Protein AF-A0A8X7R436-F1 (afdb_monomer)

Secondary structure (DSSP, 8-state):
-----------SHHHHHHHHS--HHHHHHHHHH-------HHHHHHHHTT-EEEEETTTTEEEEEETTEEESSS-----------B-SS-TTS-------SSTTTTGGGEEEEET-EE-TTS-EE---SSTTEEEEEEESSPEE-EEEE--TT--EEEEPBEEEEEEEEEE--SS-S---EEEEEEESSS-----------TT-TT--EEEE-SSSSS-SEEEES-EE-TTS-EE---TTTSPEEEEEEEETTTTEEEEEEEETTSSS--SS-SEEEE-TTHHHH--SEEEEEEEEEESSPEEE-

pLDDT: mean 70.63, std 16.21, range [29.12, 94.38]

Nearest PDB structures (foldseek):
  2sba-assembly1_A  TM=7.664E-01  e=3.584E-09  Glycine max
  1g9f-assembly1_A  TM=7.316E-01  e=2.458E-09  Glycine max
  3uk9-assembly1_C  TM=7.172E-01  e=4.445E-09  Lablab purpureus
  1sbd-assembly1_A  TM=7.292E-01  e=2.362E-08  Glycine max
  1fay-assembly1_A  TM=7.324E-01  e=2.362E-08  Psophocarpus tetragonolobus

Organism: Brassica carinata (NCBI:txid52824)

Mean predicted aligned error: 16.61 Å

Radius of gyration: 25.22 Å; Cα contacts (8 Å, |Δi|>4): 631; chains: 1; bounding box: 59×50×81 Å

Sequence (305 aa):
MCKRNVSIPASGSALESLQRSPSQDNLKKAIEQGFDLYVNLDCRRCTYSGGACGYNQTSSLFVCYCKDGPHTSTCQRHHVFELLCSSSEYEGTTNNRFHSRRFSENKSEIQTEGAAIITPDGLLRLTDRNLNVTGTAFYRKPVRLLNHSNLNLSTKAEVCSFSTSLLFILVPSKSRNGGFGFTFTLSPTPVEFDTVQGFRDGADARGNHIGLNFNSVTSDVQEPVVYTSDEGRKEDFQYETESIRVRLDYNGSTQMLNLIVSPAKFPIAPSIPLISQRVPKLLDIVQEEMYVGFTAGDMSRVLTI

InterPro domains:
  IPR001220 Legume lectin domain [PF00139] (97-190)
  IPR001220 Legume lectin domain [PF00139] (191-297)
  IPR001220 Legume lectin domain [cd06899] (103-296)
  IPR013320 Concanavalin A-like lectin/glucanase domain superfamily [SSF49899] (97-297)
  IPR032872 Wall-associated receptor kinase, C-terminal [PF14380] (2-69)
  IPR050258 Leguminous Lectin [PTHR32401] (191-297)

Solvent-accessible surface area (backbone atoms only — not comparable to full-atom values): 17501 Å² total; per-residue (Å²): 131,87,93,73,88,82,90,74,93,71,56,55,73,42,50,58,46,24,72,77,48,80,43,75,67,34,49,50,47,27,60,74,71,46,54,83,81,74,83,49,68,52,41,55,44,2,44,71,43,72,17,44,64,46,70,39,82,89,77,74,39,65,29,8,42,30,96,92,44,80,28,74,37,39,29,90,68,76,82,58,40,42,44,46,48,59,76,96,71,75,97,82,70,84,64,63,73,56,78,58,94,34,45,56,83,46,51,88,49,44,47,62,41,77,52,21,44,68,42,97,91,12,37,40,29,28,35,48,70,48,69,78,37,42,9,28,41,14,40,69,67,63,43,65,39,53,41,76,47,88,52,91,93,53,84,53,71,39,42,42,22,34,36,38,33,51,56,34,37,47,41,77,43,95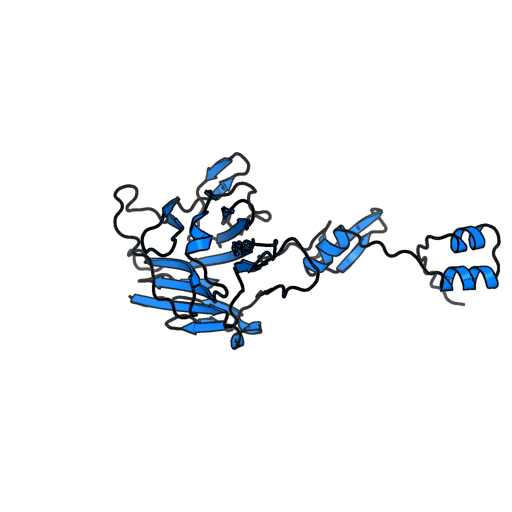,59,91,62,76,53,37,50,70,44,82,45,78,32,85,48,77,73,72,92,77,61,40,74,84,72,88,62,100,83,56,94,84,64,68,68,48,69,47,59,76,98,48,81,63,54,81,44,75,45,68,71,41,24,26,42,81,87,71,45,81,41,82,68,66,58,67,84,36,46,37,32,39,36,42,37,36,38,36,91,78,26,36,38,35,34,31,41,36,63,52,86,44,94,65,74,57,86,41,51,62,43,77,46,76,49,72,66,51,60,82,69,59,52,58,49,26,17,45,33,39,32,29,26,25,48,24,36,34,40,40,67

Foldseek 3Di:
DDPDDDDDDADDDLVVVCVVPPDPVSVVVRVVVGHDDDDDPLQVQLVVLVFHWDADPVVRAIWTQDPVGIDRRYDLRDFWFFWFQDDPDDDDDDGPGDTAPFCVVVVVQKDKDWQWDRDPRRWIKQDDQAAWTKMKIWGNFWDFQWDFDPDPPDGDIWGGKTKGKDKKAKAFFPDPDWWLFKDWDWAQDSDDDDRARPDDDPPCPPFDKDFPDFPDSDGPDIDTQFFQALVRDTHDDDRNPFIKMWMWTAHGVQQKIFIGIDGPVPSDGHPHGPDIDRDPCNRVRDDRTIMTMMMTTTRGIIMID

Structure (mmCIF, N/CA/C/O backbone):
data_AF-A0A8X7R436-F1
#
_entry.id   AF-A0A8X7R436-F1
#
loop_
_atom_site.group_PDB
_atom_site.id
_atom_site.type_symbol
_atom_site.label_atom_id
_atom_site.label_alt_id
_atom_site.label_comp_id
_atom_site.label_asym_id
_atom_site.label_entity_id
_atom_site.label_seq_id
_atom_site.pdbx_PDB_ins_code
_atom_site.Cartn_x
_atom_site.Cartn_y
_atom_site.Cartn_z
_atom_site.occupancy
_atom_site.B_iso_or_equiv
_atom_site.auth_seq_id
_atom_site.auth_comp_id
_atom_site.auth_asym_id
_atom_site.auth_atom_id
_atom_site.pdbx_PDB_model_num
ATOM 1 N N . MET A 1 1 ? 32.946 -32.180 39.691 1.00 41.12 1 MET A N 1
ATOM 2 C CA . MET A 1 1 ? 33.046 -30.705 39.779 1.00 41.12 1 MET A CA 1
ATOM 3 C C . MET A 1 1 ? 32.592 -30.103 38.457 1.00 41.12 1 MET A C 1
ATOM 5 O O . MET A 1 1 ? 33.182 -30.426 37.431 1.00 41.12 1 MET A O 1
ATOM 9 N N . CYS A 1 2 ? 31.526 -29.298 38.457 1.00 39.72 2 CYS A N 1
ATOM 10 C CA . CYS A 1 2 ? 31.063 -28.596 37.257 1.00 39.72 2 CYS A CA 1
ATOM 11 C C . CYS A 1 2 ? 32.084 -27.522 36.855 1.00 39.72 2 CYS A C 1
ATOM 13 O O . CYS A 1 2 ? 32.405 -26.652 37.653 1.00 39.72 2 CYS A O 1
ATOM 15 N N . LYS A 1 3 ? 32.599 -27.594 35.620 1.00 53.75 3 LYS A N 1
ATOM 16 C CA . LYS A 1 3 ? 33.588 -26.657 35.044 1.00 53.75 3 LYS A CA 1
ATOM 17 C C . LYS A 1 3 ? 32.947 -25.448 34.339 1.00 53.75 3 LYS A C 1
ATOM 19 O O . LYS A 1 3 ? 33.597 -24.790 33.533 1.00 53.75 3 LYS A O 1
ATOM 24 N N . ARG A 1 4 ? 31.656 -25.199 34.563 1.00 38.09 4 ARG A N 1
ATOM 25 C CA . ARG A 1 4 ? 30.897 -24.125 33.912 1.00 38.09 4 ARG A CA 1
ATOM 26 C C . ARG A 1 4 ? 30.288 -23.237 34.985 1.00 38.09 4 ARG A C 1
ATOM 28 O O . ARG A 1 4 ? 29.419 -23.691 35.722 1.00 38.09 4 ARG A O 1
ATOM 35 N N . ASN A 1 5 ? 30.757 -21.997 35.045 1.00 47.94 5 ASN A N 1
ATOM 36 C CA . ASN A 1 5 ? 30.175 -20.956 35.880 1.00 47.94 5 ASN A CA 1
ATOM 37 C C . ASN A 1 5 ? 29.148 -20.198 35.036 1.00 47.94 5 ASN A C 1
ATOM 39 O O . ASN A 1 5 ? 29.456 -19.789 33.917 1.00 47.94 5 ASN A O 1
ATOM 43 N N . VAL A 1 6 ? 27.935 -20.037 35.558 1.00 43.19 6 VAL A N 1
ATOM 44 C CA . VAL A 1 6 ? 26.884 -19.225 34.939 1.00 43.19 6 VAL A CA 1
ATOM 45 C C . VAL A 1 6 ? 26.661 -18.026 35.848 1.00 43.19 6 VAL A C 1
ATOM 47 O O . VAL A 1 6 ? 26.271 -18.195 37.001 1.00 43.19 6 VAL A O 1
ATOM 50 N N . SER A 1 7 ? 26.937 -16.827 35.341 1.00 49.47 7 SER A N 1
ATOM 51 C CA . SER A 1 7 ? 26.629 -15.576 36.035 1.00 49.47 7 SER A CA 1
ATOM 52 C C . SER A 1 7 ? 25.252 -15.105 35.594 1.00 49.47 7 SER A C 1
ATOM 54 O O . SER A 1 7 ? 25.059 -14.773 34.426 1.00 49.47 7 SER A O 1
ATOM 56 N N . ILE A 1 8 ? 24.299 -15.099 36.523 1.00 51.06 8 ILE A N 1
ATOM 57 C CA . ILE A 1 8 ? 22.935 -14.623 36.288 1.00 51.06 8 ILE A CA 1
ATOM 58 C C . ILE A 1 8 ? 22.789 -13.290 37.030 1.00 51.06 8 ILE A C 1
ATOM 60 O O . ILE A 1 8 ? 22.972 -13.273 38.250 1.00 51.06 8 ILE A O 1
ATOM 64 N N . PRO A 1 9 ? 22.515 -12.172 36.335 1.00 49.97 9 PRO A N 1
ATOM 65 C CA . PRO A 1 9 ? 22.234 -10.910 37.000 1.00 49.97 9 PRO A CA 1
ATOM 66 C C . PRO A 1 9 ? 20.915 -11.032 37.768 1.00 49.97 9 PRO A C 1
ATOM 68 O O . PRO A 1 9 ? 19.913 -11.490 37.225 1.00 49.97 9 PRO A O 1
ATOM 71 N N . ALA A 1 10 ? 20.929 -10.625 39.032 1.00 56.34 10 ALA A N 1
ATOM 72 C CA . ALA A 1 10 ? 19.751 -10.566 39.882 1.00 56.34 10 ALA A CA 1
ATOM 73 C C . ALA A 1 10 ? 19.625 -9.149 40.461 1.00 56.34 10 ALA A C 1
ATOM 75 O O . ALA A 1 10 ? 20.630 -8.463 40.654 1.00 56.34 10 ALA A O 1
ATOM 76 N N . SER A 1 11 ? 18.400 -8.705 40.734 1.00 57.59 11 SER A N 1
ATOM 77 C CA . SER A 1 11 ? 18.125 -7.466 41.465 1.00 57.59 11 SER A CA 1
ATOM 78 C C . SER A 1 11 ? 17.005 -7.718 42.462 1.00 57.59 11 SER A C 1
ATOM 80 O O . SER A 1 11 ? 16.058 -8.434 42.152 1.00 57.59 11 SER A O 1
ATOM 82 N N . GLY A 1 12 ? 17.117 -7.145 43.658 1.00 66.06 12 GLY A N 1
ATOM 83 C CA . GLY A 1 12 ? 16.107 -7.280 44.705 1.00 66.06 12 GLY A CA 1
ATOM 84 C C . GLY A 1 12 ? 16.706 -7.360 46.107 1.00 66.06 12 GLY A C 1
ATOM 85 O O . GLY A 1 12 ? 17.902 -7.595 46.293 1.00 66.06 12 GLY A O 1
ATOM 86 N N . SER A 1 13 ? 15.849 -7.198 47.114 1.00 70.94 13 SER A N 1
ATOM 87 C CA . SER A 1 13 ? 16.233 -7.164 48.531 1.00 70.94 13 SER A CA 1
ATOM 88 C C . SER A 1 13 ? 16.830 -8.482 49.051 1.00 70.94 13 SER A C 1
ATOM 90 O O . SER A 1 13 ? 17.706 -8.449 49.923 1.00 70.94 13 SER A O 1
ATOM 92 N N . ALA A 1 14 ? 16.441 -9.648 48.513 1.00 68.12 14 ALA A N 1
ATOM 93 C CA . ALA A 1 14 ? 17.090 -10.914 48.876 1.00 68.12 14 ALA A CA 1
ATOM 94 C C . ALA A 1 14 ? 18.514 -11.047 48.330 1.00 68.12 14 ALA A C 1
ATOM 96 O O . ALA A 1 14 ? 19.331 -11.695 48.983 1.00 68.12 14 ALA A O 1
ATOM 97 N N . LEU A 1 15 ? 18.855 -10.421 47.196 1.00 71.19 15 LEU A N 1
ATOM 98 C CA . LEU A 1 15 ? 20.231 -10.450 46.695 1.00 71.19 15 LEU A CA 1
ATOM 99 C C . LEU A 1 15 ? 21.154 -9.602 47.575 1.00 71.19 15 LEU A C 1
ATOM 101 O O . LEU A 1 15 ? 22.241 -10.052 47.929 1.00 71.19 15 LEU A O 1
ATOM 105 N N . GLU A 1 16 ? 20.699 -8.420 47.997 1.00 74.12 16 GLU A N 1
ATOM 106 C CA . GLU A 1 16 ? 21.425 -7.602 48.978 1.00 74.12 16 GLU A CA 1
ATOM 107 C C . GLU A 1 16 ? 21.613 -8.352 50.306 1.00 74.12 16 GLU A C 1
ATOM 109 O O . GLU A 1 16 ? 22.680 -8.298 50.920 1.00 74.12 16 GLU A O 1
ATOM 114 N N . SER A 1 17 ? 20.592 -9.099 50.733 1.00 78.62 17 SER A N 1
ATOM 115 C CA . SER A 1 17 ? 20.639 -9.917 51.950 1.00 78.62 17 SER A CA 1
ATOM 116 C C . SER A 1 17 ? 21.606 -11.100 51.819 1.00 78.62 17 SER A C 1
ATOM 118 O O . SER A 1 17 ? 22.342 -11.392 52.761 1.00 78.62 17 SER A O 1
ATOM 120 N N . LEU A 1 18 ? 21.665 -11.744 50.648 1.00 81.44 18 LEU A N 1
ATOM 121 C CA . LEU A 1 18 ? 22.623 -12.809 50.342 1.00 81.44 18 LEU A CA 1
ATOM 122 C C . LEU A 1 18 ? 24.065 -12.286 50.284 1.00 81.44 18 LEU A C 1
ATOM 124 O O . LEU A 1 18 ? 24.975 -12.952 50.772 1.00 81.44 18 LEU A O 1
ATOM 128 N N . GLN A 1 19 ? 24.276 -11.093 49.725 1.00 80.31 19 GLN A N 1
ATOM 129 C CA . GLN A 1 19 ? 25.591 -10.449 49.686 1.00 80.31 19 GLN A CA 1
ATOM 130 C C . GLN A 1 19 ? 26.083 -10.064 51.087 1.00 80.31 19 GLN A C 1
ATOM 132 O O . GLN A 1 19 ? 27.260 -10.244 51.390 1.00 80.31 19 GLN A O 1
ATOM 137 N N . ARG A 1 20 ? 25.192 -9.562 51.954 1.00 84.69 20 ARG A N 1
ATOM 138 C CA . ARG A 1 20 ? 25.534 -9.205 53.344 1.00 84.69 20 ARG A CA 1
ATOM 139 C C . ARG A 1 20 ? 25.707 -10.424 54.250 1.00 84.69 20 ARG A C 1
ATOM 141 O O . ARG A 1 20 ? 26.520 -10.380 55.167 1.00 84.69 20 ARG A O 1
ATOM 148 N N . SER A 1 21 ? 24.945 -11.494 54.024 1.00 86.38 21 SER A N 1
ATOM 149 C CA . SER A 1 21 ? 24.991 -12.722 54.823 1.00 86.38 21 SER A CA 1
ATOM 150 C C . SER A 1 21 ? 24.860 -13.960 53.924 1.00 86.38 21 SER A C 1
ATOM 152 O O . SER A 1 21 ? 23.747 -14.431 53.662 1.00 86.38 21 SER A O 1
ATOM 154 N N . PRO A 1 22 ? 25.985 -14.513 53.440 1.00 85.56 22 PRO A N 1
ATOM 155 C CA . PRO A 1 22 ? 25.967 -15.699 52.596 1.00 85.56 22 PRO A CA 1
ATOM 156 C C . PRO A 1 22 ? 25.533 -16.936 53.392 1.00 85.56 22 PRO A C 1
ATOM 158 O O . PRO A 1 22 ? 26.250 -17.408 54.272 1.00 85.56 22 PRO A O 1
ATOM 161 N N . SER A 1 23 ? 24.357 -17.481 53.086 1.00 89.31 23 SER A N 1
ATOM 162 C CA . SER A 1 23 ? 23.862 -18.730 53.673 1.00 89.31 23 SER A CA 1
ATOM 163 C C . SER A 1 23 ? 23.025 -19.503 52.659 1.00 89.31 23 SER A C 1
ATOM 165 O O . SER A 1 23 ? 22.500 -18.926 51.706 1.00 89.31 23 SER A O 1
ATOM 167 N N . GLN A 1 24 ? 22.885 -20.815 52.859 1.00 82.69 24 GLN A N 1
ATOM 168 C CA . GLN A 1 24 ? 22.056 -21.656 51.988 1.00 82.69 24 GLN A CA 1
ATOM 169 C C . GLN A 1 24 ? 20.588 -21.196 51.985 1.00 82.69 24 GLN A C 1
ATOM 171 O O . GLN A 1 24 ? 19.925 -21.242 50.951 1.00 82.69 24 GLN A O 1
ATOM 176 N N . ASP A 1 25 ? 20.117 -20.686 53.121 1.00 84.19 25 ASP A N 1
ATOM 177 C CA . ASP A 1 25 ? 18.757 -20.184 53.305 1.00 84.19 25 ASP A CA 1
ATOM 178 C C . ASP A 1 25 ? 18.537 -18.852 52.573 1.00 84.19 25 ASP A C 1
ATOM 180 O O . ASP A 1 25 ? 17.535 -18.668 51.883 1.00 84.19 25 ASP A O 1
ATOM 184 N N . ASN A 1 26 ? 19.517 -17.945 52.634 1.00 79.44 26 ASN A N 1
ATOM 185 C CA . ASN A 1 26 ? 19.474 -16.689 51.886 1.00 79.44 26 ASN A CA 1
ATOM 186 C C . ASN A 1 26 ? 19.642 -16.919 50.381 1.00 79.44 26 ASN A C 1
ATOM 188 O O . ASN A 1 26 ? 19.035 -16.206 49.587 1.00 79.44 26 ASN A O 1
ATOM 192 N N . LEU A 1 27 ? 20.414 -17.936 49.979 1.00 78.00 27 LEU A N 1
ATOM 193 C CA . LEU A 1 27 ? 20.557 -18.321 48.575 1.00 78.00 27 LEU A CA 1
ATOM 194 C C . LEU A 1 27 ? 19.230 -18.854 48.037 1.00 78.00 27 LEU A C 1
ATOM 196 O O . LEU A 1 27 ? 18.798 -18.450 46.962 1.00 78.00 27 LEU A O 1
ATOM 200 N N . LYS A 1 28 ? 18.558 -19.713 48.811 1.00 79.31 28 LYS A N 1
ATOM 201 C CA . LYS A 1 28 ? 17.229 -20.221 48.474 1.00 79.31 28 LYS A CA 1
ATOM 202 C C . LYS A 1 28 ? 16.222 -19.077 48.333 1.00 79.31 28 LYS A C 1
ATOM 204 O O . LYS A 1 28 ? 15.560 -18.999 47.306 1.00 79.31 28 LYS A O 1
ATOM 209 N N . LYS A 1 29 ? 16.190 -18.139 49.288 1.00 77.19 29 LYS A N 1
ATOM 210 C CA . LYS A 1 29 ? 15.324 -16.947 49.229 1.00 77.19 29 LYS A CA 1
ATOM 211 C C . LYS A 1 29 ? 15.615 -16.056 48.020 1.00 77.19 29 LYS A C 1
ATOM 213 O O . LYS A 1 29 ? 14.680 -15.587 47.385 1.00 77.19 29 LYS A O 1
ATOM 218 N N . ALA A 1 30 ? 16.886 -15.838 47.680 1.00 74.19 30 ALA A N 1
ATOM 219 C CA . ALA A 1 30 ? 17.265 -15.039 46.514 1.00 74.19 30 ALA A CA 1
ATOM 220 C C . ALA A 1 30 ? 16.849 -15.701 45.191 1.00 74.19 30 ALA A C 1
ATOM 222 O O . ALA A 1 30 ? 16.430 -15.011 44.268 1.00 74.19 30 ALA A O 1
ATOM 223 N N . ILE A 1 31 ? 16.920 -17.033 45.110 1.00 72.31 31 ILE A N 1
ATOM 224 C CA . ILE A 1 31 ? 16.450 -17.794 43.946 1.00 72.31 31 ILE A CA 1
ATOM 225 C C . ILE A 1 31 ? 14.915 -17.785 43.867 1.00 72.31 31 ILE A C 1
ATOM 227 O O . ILE A 1 31 ? 14.371 -17.591 42.784 1.00 72.31 31 ILE A O 1
ATOM 231 N N . GLU A 1 32 ? 14.219 -17.970 44.993 1.00 73.31 32 GLU A N 1
ATOM 232 C CA . GLU A 1 32 ? 12.749 -17.970 45.065 1.00 73.31 32 GLU A CA 1
ATOM 233 C C . GLU A 1 32 ? 12.141 -16.596 44.759 1.00 73.31 32 GLU A C 1
ATOM 235 O O . GLU A 1 32 ? 11.091 -16.525 44.126 1.00 73.31 32 GLU A O 1
ATOM 240 N N . GLN A 1 33 ? 12.796 -15.506 45.174 1.00 67.62 33 GLN A N 1
ATOM 241 C CA . GLN A 1 33 ? 12.335 -14.145 44.887 1.00 67.62 33 GLN A CA 1
ATOM 242 C C . GLN A 1 33 ? 12.512 -13.765 43.406 1.00 67.62 33 GLN A C 1
ATOM 244 O O . GLN A 1 33 ? 11.791 -12.905 42.906 1.00 67.62 33 GLN A O 1
ATOM 249 N N . GLY A 1 34 ? 13.429 -14.426 42.693 1.00 58.34 34 GLY A N 1
ATOM 250 C CA . GLY A 1 34 ? 13.677 -14.185 41.275 1.00 58.34 34 GLY A CA 1
ATOM 251 C C . GLY A 1 34 ? 14.387 -12.855 41.002 1.00 58.34 34 GLY A C 1
ATOM 252 O O . GLY A 1 34 ? 15.094 -12.312 41.849 1.00 58.34 34 GLY A O 1
ATOM 253 N N . PHE A 1 35 ? 14.240 -12.353 39.779 1.00 59.19 35 PHE A N 1
ATOM 254 C CA . PHE A 1 35 ? 14.795 -11.075 39.339 1.00 59.19 35 PHE A CA 1
ATOM 255 C C . PHE A 1 35 ? 13.790 -10.360 38.441 1.00 59.19 35 PHE A C 1
ATOM 257 O O . PHE A 1 35 ? 13.051 -11.003 37.689 1.00 59.19 35 PHE A O 1
ATOM 264 N N . ASP A 1 36 ? 13.782 -9.031 38.499 1.00 43.31 36 ASP A N 1
ATOM 265 C CA . ASP A 1 36 ? 12.893 -8.229 37.668 1.00 43.31 36 ASP A CA 1
ATOM 266 C C . ASP A 1 36 ? 13.357 -8.268 36.205 1.00 43.31 36 ASP A C 1
ATOM 268 O O . ASP A 1 36 ? 14.425 -7.768 35.839 1.00 43.31 36 ASP A O 1
ATOM 272 N N . LEU A 1 37 ? 12.533 -8.864 35.344 1.00 48.28 37 LEU A N 1
ATOM 273 C CA . LEU A 1 37 ? 12.689 -8.794 33.895 1.00 48.28 37 LEU A CA 1
ATOM 274 C C . LEU A 1 37 ? 11.996 -7.532 33.383 1.00 48.28 37 LEU A C 1
ATOM 276 O O . LEU A 1 37 ? 10.803 -7.531 33.087 1.00 48.28 37 LEU A O 1
ATOM 280 N N . TYR A 1 38 ? 12.751 -6.447 33.241 1.00 47.19 38 TYR A N 1
ATOM 281 C CA . TYR A 1 38 ? 12.257 -5.274 32.530 1.00 47.19 38 TYR A CA 1
ATOM 282 C C . TYR A 1 38 ? 12.225 -5.553 31.025 1.00 47.19 38 TYR A C 1
ATOM 284 O O . TYR A 1 38 ? 13.189 -6.060 30.443 1.00 47.19 38 TYR A O 1
ATOM 292 N N . VAL A 1 39 ? 11.119 -5.195 30.372 1.00 46.34 39 VAL A N 1
ATOM 293 C CA . VAL A 1 39 ? 10.999 -5.270 28.913 1.00 46.34 39 VAL A CA 1
ATOM 294 C C . VAL A 1 39 ? 11.926 -4.222 28.306 1.00 46.34 39 VAL A C 1
ATOM 296 O O . VAL A 1 39 ? 11.577 -3.048 28.197 1.00 46.34 39 VAL A O 1
ATOM 299 N N . ASN A 1 40 ? 13.127 -4.639 27.911 1.00 60.28 40 ASN A N 1
ATOM 300 C CA . ASN A 1 40 ? 14.033 -3.771 27.178 1.00 60.28 40 ASN A CA 1
ATOM 301 C C . ASN A 1 40 ? 13.371 -3.394 25.834 1.00 60.28 40 ASN A C 1
ATOM 303 O O . ASN A 1 40 ? 13.061 -4.269 25.017 1.00 60.28 40 ASN A O 1
ATOM 307 N N . LEU A 1 41 ? 13.140 -2.095 25.610 1.00 65.62 41 LEU A N 1
ATOM 308 C CA . LEU A 1 41 ? 12.530 -1.560 24.385 1.00 65.62 41 LEU A CA 1
ATOM 309 C C . LEU A 1 41 ? 13.301 -1.985 23.126 1.00 65.62 41 LEU A C 1
ATOM 311 O O . LEU A 1 41 ? 12.682 -2.253 22.094 1.00 65.62 41 LEU A O 1
ATOM 315 N N . ASP A 1 42 ? 14.622 -2.129 23.218 1.00 72.44 42 ASP A N 1
ATOM 316 C CA . ASP A 1 42 ? 15.472 -2.595 22.122 1.00 72.44 42 ASP A CA 1
ATOM 317 C C . ASP A 1 42 ? 15.284 -4.090 21.864 1.00 72.44 42 ASP A C 1
ATOM 319 O O . ASP A 1 42 ? 15.246 -4.528 20.715 1.00 72.44 42 ASP A O 1
ATOM 323 N N . CYS A 1 43 ? 15.025 -4.878 22.911 1.00 72.56 43 CYS A N 1
ATOM 324 C CA . CYS A 1 43 ? 14.670 -6.283 22.746 1.00 72.56 43 CYS A CA 1
ATOM 325 C C . CYS A 1 43 ? 13.296 -6.453 22.087 1.00 72.56 43 CYS A C 1
ATOM 327 O O . CYS A 1 43 ? 13.112 -7.289 21.198 1.00 72.56 43 CYS A O 1
ATOM 329 N N . ARG A 1 44 ? 12.333 -5.606 22.453 1.00 71.94 44 ARG A N 1
ATOM 330 C CA . ARG A 1 44 ? 11.020 -5.585 21.807 1.00 71.94 44 ARG A CA 1
ATOM 331 C C . ARG A 1 44 ? 11.139 -5.224 20.320 1.00 71.94 44 ARG A C 1
ATOM 333 O O . ARG A 1 44 ? 10.549 -5.890 19.475 1.00 71.94 44 ARG A O 1
ATOM 340 N N . ARG A 1 45 ? 11.954 -4.223 19.972 1.00 73.81 45 ARG A N 1
ATOM 341 C CA . ARG A 1 45 ? 12.249 -3.859 18.573 1.00 73.81 45 ARG A CA 1
ATOM 342 C C . ARG A 1 45 ? 12.939 -4.998 17.812 1.00 73.81 45 ARG A C 1
ATOM 344 O O . ARG A 1 45 ? 12.513 -5.331 16.706 1.00 73.81 45 ARG A O 1
ATOM 351 N N . CYS A 1 46 ? 13.929 -5.644 18.422 1.00 76.38 46 CYS A N 1
ATOM 352 C CA . CYS A 1 46 ? 14.657 -6.767 17.838 1.00 76.38 46 CYS A CA 1
ATOM 353 C C . CYS A 1 46 ? 13.760 -7.985 17.564 1.00 76.38 46 CYS A C 1
ATOM 355 O O . CYS A 1 46 ? 13.722 -8.497 16.442 1.00 76.38 46 CYS A O 1
ATOM 357 N N . THR A 1 47 ? 12.969 -8.402 18.552 1.00 72.50 47 THR A N 1
ATOM 358 C CA . THR A 1 47 ? 12.016 -9.515 18.407 1.00 72.50 47 THR A CA 1
ATOM 359 C C . THR A 1 47 ? 10.945 -9.209 17.372 1.00 72.50 47 THR A C 1
ATOM 361 O O . THR A 1 47 ? 10.669 -10.056 16.522 1.00 72.50 47 THR A O 1
ATOM 364 N N . TYR A 1 48 ? 10.415 -7.979 17.336 1.00 71.62 48 TYR A N 1
ATOM 365 C CA . TYR A 1 48 ? 9.528 -7.568 16.247 1.00 71.62 48 TYR A CA 1
ATOM 366 C C . TYR A 1 48 ? 10.225 -7.667 14.888 1.00 71.62 48 TYR A C 1
ATOM 368 O O . TYR A 1 48 ? 9.632 -8.176 13.936 1.00 71.62 48 TYR A O 1
ATOM 376 N N . SER A 1 49 ? 11.486 -7.246 14.773 1.00 72.50 49 SER A N 1
ATOM 377 C CA . SER A 1 49 ? 12.247 -7.353 13.522 1.00 72.50 49 SER A CA 1
ATOM 378 C C . SER A 1 49 ? 12.545 -8.787 13.058 1.00 72.50 49 SER A C 1
ATOM 380 O O . SER A 1 49 ? 12.985 -8.974 11.927 1.00 72.50 49 SER A O 1
ATOM 382 N N . GLY A 1 50 ? 12.208 -9.805 13.860 1.00 72.88 50 GLY A N 1
ATOM 383 C CA . GLY A 1 50 ? 12.460 -11.216 13.563 1.00 72.88 50 GLY A CA 1
ATOM 384 C C . GLY A 1 50 ? 13.843 -11.696 14.008 1.00 72.88 50 GLY A C 1
ATOM 385 O O . GLY A 1 50 ? 14.302 -12.729 13.524 1.00 72.88 50 GLY A O 1
ATOM 386 N N . GLY A 1 51 ? 14.499 -10.939 14.891 1.00 82.06 51 GLY A N 1
ATOM 387 C CA . GLY A 1 51 ? 15.780 -11.280 15.502 1.00 82.06 51 GLY A CA 1
ATOM 388 C C . GLY A 1 51 ? 15.640 -11.808 16.923 1.00 82.06 51 GLY A C 1
ATOM 389 O O . GLY A 1 51 ? 14.569 -11.757 17.531 1.00 82.06 51 GLY A O 1
ATOM 390 N N . ALA A 1 52 ? 16.752 -12.295 17.464 1.00 79.69 52 ALA A N 1
ATOM 391 C CA . ALA A 1 52 ? 16.871 -12.702 18.856 1.00 79.69 52 ALA A CA 1
ATOM 392 C C . ALA A 1 52 ? 17.655 -11.651 19.648 1.00 79.69 52 ALA A C 1
ATOM 394 O O . ALA A 1 52 ? 18.738 -11.225 19.245 1.00 79.69 52 ALA A O 1
ATOM 395 N N . CYS A 1 53 ? 17.108 -11.238 20.787 1.00 80.25 53 CYS A N 1
ATOM 396 C CA . CYS A 1 53 ? 17.781 -10.302 21.675 1.00 80.25 53 CYS A CA 1
ATOM 397 C C . CYS A 1 53 ? 19.043 -10.920 22.254 1.00 80.25 53 CYS A C 1
ATOM 399 O O . CYS A 1 53 ? 19.056 -12.086 22.652 1.00 80.25 53 CYS A O 1
ATOM 401 N N . GLY A 1 54 ? 20.076 -10.109 22.381 1.00 77.06 54 GLY A N 1
ATOM 402 C CA . GLY A 1 54 ? 21.311 -10.533 22.986 1.00 77.06 54 GLY A CA 1
ATOM 403 C C . GLY A 1 54 ? 22.135 -9.376 23.505 1.00 77.06 54 GLY A C 1
ATOM 404 O O . GLY A 1 54 ? 21.776 -8.204 23.407 1.00 77.06 54 GLY A O 1
ATOM 405 N N . TYR A 1 55 ? 23.256 -9.743 24.102 1.00 74.75 55 TYR A N 1
ATOM 406 C CA . TYR A 1 55 ? 24.177 -8.817 24.727 1.00 74.75 55 TYR A CA 1
ATOM 407 C C . TYR A 1 55 ? 25.590 -9.201 24.320 1.00 74.75 55 TYR A C 1
ATOM 409 O O . TYR A 1 55 ? 25.976 -10.370 24.426 1.00 74.75 55 TYR A O 1
ATOM 417 N N . ASN A 1 56 ? 26.352 -8.233 23.825 1.00 73.69 56 ASN A N 1
ATOM 418 C CA . ASN A 1 56 ? 27.741 -8.448 23.465 1.00 73.69 56 ASN A CA 1
ATOM 419 C C . ASN A 1 56 ? 28.626 -8.141 24.673 1.00 73.69 56 ASN A C 1
ATOM 421 O O . ASN A 1 56 ? 28.706 -7.003 25.128 1.00 73.69 56 ASN A O 1
ATOM 425 N N . GLN A 1 57 ? 29.308 -9.167 25.180 1.00 64.94 57 GLN A N 1
ATOM 426 C CA . GLN A 1 57 ? 30.162 -9.062 26.364 1.00 64.94 57 GLN A CA 1
ATOM 427 C C . GLN A 1 57 ? 31.415 -8.206 26.130 1.00 64.94 57 GLN A C 1
ATOM 429 O O . GLN A 1 57 ? 31.926 -7.618 27.076 1.00 64.94 57 GLN A O 1
ATOM 434 N N . THR A 1 58 ? 31.902 -8.108 24.890 1.00 75.19 58 THR A N 1
ATOM 435 C CA . THR A 1 58 ? 33.100 -7.327 24.550 1.00 75.19 58 THR A CA 1
ATOM 436 C C . THR A 1 58 ? 32.800 -5.834 24.488 1.00 75.19 58 THR A C 1
ATOM 438 O O . THR A 1 58 ? 33.590 -5.032 24.976 1.00 75.19 58 THR A O 1
ATOM 441 N N . SER A 1 59 ? 31.658 -5.450 23.912 1.00 72.25 59 SER A N 1
ATOM 442 C CA . SER A 1 59 ? 31.247 -4.044 23.816 1.00 72.25 59 SER A CA 1
ATOM 443 C C . SER A 1 59 ? 30.340 -3.589 24.959 1.00 72.25 59 SER A C 1
ATOM 445 O O . SER A 1 59 ? 30.098 -2.397 25.089 1.00 72.25 59 SER A O 1
ATOM 447 N N . SER A 1 60 ? 29.848 -4.513 25.791 1.00 72.12 60 SER A N 1
ATOM 448 C CA . SER A 1 60 ? 28.866 -4.251 26.852 1.00 72.12 60 SER A CA 1
ATOM 449 C C . SER A 1 60 ? 27.584 -3.561 26.359 1.00 72.12 60 SER A C 1
ATOM 451 O O . SER A 1 60 ? 26.970 -2.769 27.069 1.00 72.12 60 SER A O 1
ATOM 453 N N . LEU A 1 61 ? 27.180 -3.854 25.120 1.00 75.25 61 LEU A N 1
ATOM 454 C CA . LEU A 1 61 ? 26.020 -3.249 24.467 1.00 75.25 61 LEU A CA 1
ATOM 455 C C . LEU A 1 61 ? 25.002 -4.310 24.042 1.00 75.25 61 LEU A C 1
ATOM 457 O O . LEU A 1 61 ? 25.339 -5.474 23.794 1.00 75.25 61 LEU A O 1
ATOM 461 N N . PHE A 1 62 ? 23.746 -3.878 23.933 1.00 82.38 62 PHE A N 1
ATOM 462 C CA . PHE A 1 62 ? 22.676 -4.666 23.332 1.00 82.38 62 PHE A CA 1
ATOM 463 C C . PHE A 1 62 ? 23.013 -5.010 21.874 1.00 82.38 62 PHE A C 1
ATOM 465 O O . PHE A 1 62 ? 23.537 -4.178 21.133 1.00 82.38 62 PHE A O 1
ATOM 472 N N . VAL A 1 63 ? 22.700 -6.240 21.469 1.00 83.31 63 VAL A N 1
ATOM 473 C CA . VAL A 1 63 ? 22.841 -6.714 20.090 1.00 83.31 63 VAL A CA 1
ATOM 474 C C . VAL A 1 63 ? 21.594 -7.492 19.699 1.00 83.31 63 VAL A C 1
ATOM 476 O O . VAL A 1 63 ? 21.138 -8.373 20.424 1.00 83.31 63 VAL A O 1
ATOM 479 N N . CYS A 1 64 ? 21.060 -7.188 18.523 1.00 82.06 64 CYS A N 1
ATOM 480 C CA . CYS A 1 64 ? 20.018 -7.967 17.882 1.00 82.06 64 CYS A CA 1
ATOM 481 C C . CYS A 1 64 ? 20.650 -8.995 16.942 1.00 82.06 64 CYS A C 1
ATOM 483 O O . CYS A 1 64 ? 21.275 -8.631 15.948 1.00 82.06 64 CYS A O 1
ATOM 485 N N . TYR A 1 65 ? 20.509 -10.281 17.248 1.00 82.12 65 TYR A N 1
ATOM 486 C CA . TYR A 1 65 ? 21.030 -11.356 16.412 1.00 82.12 65 TYR A CA 1
ATOM 487 C C . TYR A 1 65 ? 20.044 -11.698 15.299 1.00 82.12 65 TYR A C 1
ATOM 489 O O . TYR A 1 65 ? 18.930 -12.161 15.558 1.00 82.12 65 TYR A O 1
ATOM 497 N N . CYS A 1 66 ? 20.476 -11.493 14.059 1.00 80.44 66 CYS A N 1
ATOM 498 C CA . CYS A 1 66 ? 19.677 -11.682 12.857 1.00 80.44 66 CYS A CA 1
ATOM 499 C C . CYS A 1 66 ? 20.312 -12.732 11.943 1.00 80.44 66 CYS A C 1
ATOM 501 O O . CYS A 1 66 ? 21.466 -13.123 12.129 1.00 80.44 66 CYS A O 1
ATOM 503 N N . LYS A 1 67 ? 19.559 -13.221 10.950 1.00 76.25 67 LYS A N 1
ATOM 504 C CA . LYS A 1 67 ? 20.057 -14.246 10.012 1.00 76.25 67 LYS A CA 1
ATOM 505 C C . LYS A 1 67 ? 21.223 -13.751 9.151 1.00 76.25 67 LYS A C 1
ATOM 507 O O . LYS A 1 67 ? 22.051 -14.552 8.738 1.00 76.25 67 LYS A O 1
ATOM 512 N N . ASP A 1 68 ? 21.255 -12.455 8.881 1.00 81.88 68 ASP A N 1
ATOM 513 C CA . ASP A 1 68 ? 22.273 -11.734 8.120 1.00 81.88 68 ASP A CA 1
ATOM 514 C C . ASP A 1 68 ? 23.443 -11.236 8.989 1.00 81.88 68 ASP A C 1
ATOM 516 O O . ASP A 1 68 ? 24.440 -10.759 8.455 1.00 81.88 68 ASP A O 1
ATOM 520 N N . GLY A 1 69 ? 23.354 -11.380 10.315 1.00 81.31 69 GLY A N 1
ATOM 521 C CA . GLY A 1 69 ? 24.411 -11.010 11.253 1.00 81.31 69 GLY A CA 1
ATOM 522 C C . GLY A 1 69 ? 23.909 -10.245 12.484 1.00 81.31 69 GLY A C 1
ATOM 523 O O . GLY A 1 69 ? 22.706 -10.051 12.664 1.00 81.31 69 GLY A O 1
ATOM 524 N N . PRO A 1 70 ? 24.817 -9.846 13.389 1.00 82.44 70 PRO A N 1
ATOM 525 C CA . PRO A 1 70 ? 24.482 -9.030 14.551 1.00 82.44 70 PRO A CA 1
ATOM 526 C C . PRO A 1 70 ? 24.261 -7.555 14.172 1.00 82.44 70 PRO A C 1
ATOM 528 O O . PRO A 1 70 ? 25.113 -6.936 13.539 1.00 82.44 70 PRO A O 1
ATOM 531 N N . HIS A 1 71 ? 23.152 -6.977 14.635 1.00 81.00 71 HIS A N 1
ATOM 532 C CA . HIS A 1 71 ? 22.768 -5.572 14.447 1.00 81.00 71 HIS A CA 1
ATOM 533 C C . HIS A 1 71 ? 22.570 -4.852 15.785 1.00 81.00 71 HIS A C 1
ATOM 535 O O . HIS A 1 71 ? 22.464 -5.477 16.837 1.00 81.00 71 HIS A O 1
ATOM 541 N N . THR A 1 72 ? 22.498 -3.521 15.765 1.00 81.19 72 THR A N 1
ATOM 542 C CA . THR A 1 72 ? 22.472 -2.698 16.989 1.00 81.19 72 THR A CA 1
ATOM 543 C C . THR A 1 72 ? 21.123 -2.656 17.704 1.00 81.19 72 THR A C 1
ATOM 545 O O . THR A 1 72 ? 21.095 -2.440 18.907 1.00 81.19 72 THR A O 1
ATOM 548 N N . SER A 1 73 ? 19.999 -2.836 17.005 1.00 74.62 73 SER A N 1
ATOM 549 C CA . SER A 1 73 ? 18.660 -2.726 17.622 1.00 74.62 73 SER A CA 1
ATOM 550 C C . SER A 1 73 ? 17.567 -3.523 16.909 1.00 74.62 73 SER A C 1
ATOM 552 O O . SER A 1 73 ? 16.651 -4.036 17.547 1.00 74.62 73 SER A O 1
ATOM 554 N N . THR A 1 74 ? 17.663 -3.664 15.588 1.00 75.50 74 THR A N 1
ATOM 555 C CA . THR A 1 74 ? 16.712 -4.399 14.750 1.00 75.50 74 THR A CA 1
ATOM 556 C C . THR A 1 74 ? 17.463 -5.136 13.653 1.00 75.50 74 THR A C 1
ATOM 558 O O . THR A 1 74 ? 18.512 -4.678 13.208 1.00 75.50 74 THR A O 1
ATOM 561 N N . CYS A 1 75 ? 16.928 -6.263 13.203 1.00 77.50 75 CYS A N 1
ATOM 562 C CA . CYS A 1 75 ? 17.310 -6.839 11.923 1.00 77.50 75 CYS A CA 1
ATOM 563 C C . CYS A 1 75 ? 16.904 -5.879 10.819 1.00 77.50 75 CYS A C 1
ATOM 565 O O . CYS A 1 75 ? 15.815 -5.303 10.903 1.00 77.50 75 CYS A O 1
ATOM 567 N N . GLN A 1 76 ? 17.742 -5.733 9.788 1.00 65.88 76 GLN A N 1
ATOM 568 C CA . GLN A 1 76 ? 17.357 -5.022 8.573 1.00 65.88 76 GLN A CA 1
ATOM 569 C C . GLN A 1 76 ? 16.039 -5.616 8.064 1.00 65.88 76 GLN A C 1
ATOM 571 O O . GLN A 1 76 ? 15.970 -6.732 7.548 1.00 65.88 76 GLN A O 1
ATOM 576 N N . ARG A 1 77 ? 14.945 -4.894 8.316 1.00 46.78 77 ARG A N 1
ATOM 577 C CA . ARG A 1 77 ? 13.603 -5.329 7.958 1.00 46.78 77 ARG A CA 1
ATOM 578 C C . ARG A 1 77 ? 13.394 -4.986 6.496 1.00 46.78 77 ARG A C 1
ATOM 580 O O . ARG A 1 77 ? 13.220 -3.827 6.129 1.00 46.78 77 ARG A O 1
ATOM 587 N N . HIS A 1 78 ? 13.367 -6.030 5.682 1.00 40.06 78 HIS A N 1
ATOM 588 C CA . HIS A 1 78 ? 12.673 -6.002 4.406 1.00 40.06 78 HIS A CA 1
ATOM 589 C C . HIS A 1 78 ? 11.170 -5.752 4.651 1.00 40.06 78 HIS A C 1
ATOM 591 O O . HIS A 1 78 ? 10.626 -6.148 5.687 1.00 40.06 78 HIS A O 1
ATOM 597 N N . HIS A 1 79 ? 10.553 -5.021 3.721 1.00 36.53 79 HIS A N 1
ATOM 598 C CA . HIS A 1 79 ? 9.282 -4.294 3.848 1.00 36.53 79 HIS A CA 1
ATOM 599 C C . HIS A 1 79 ? 8.092 -5.120 4.334 1.00 36.53 79 HIS A C 1
ATOM 601 O O . HIS A 1 79 ? 7.947 -6.294 4.008 1.00 36.53 79 HIS A O 1
ATOM 607 N N . VAL A 1 80 ? 7.261 -4.470 5.150 1.00 33.72 80 VAL A N 1
ATOM 608 C CA . VAL A 1 80 ? 6.174 -5.065 5.928 1.00 33.72 80 VAL A CA 1
ATOM 609 C C . VAL A 1 80 ? 4.849 -4.471 5.454 1.00 33.72 80 VAL A C 1
ATOM 611 O O . VAL A 1 80 ? 4.681 -3.259 5.504 1.00 33.72 80 VAL A O 1
ATOM 614 N N . PHE A 1 81 ? 3.898 -5.318 5.067 1.00 35.00 81 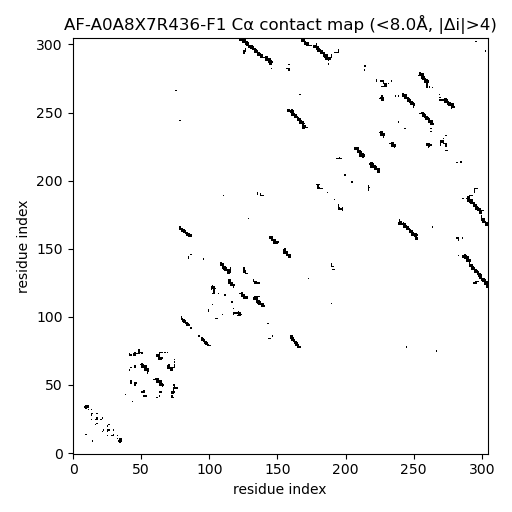PHE A N 1
ATOM 615 C CA . PHE A 1 81 ? 2.484 -4.951 4.959 1.00 35.00 81 PHE A CA 1
ATOM 616 C C . PHE A 1 81 ? 1.880 -4.968 6.375 1.00 35.00 81 PHE A C 1
ATOM 618 O O . PHE A 1 81 ? 1.988 -5.992 7.050 1.00 35.00 81 PHE A O 1
ATOM 625 N N . GLU A 1 82 ? 1.332 -3.852 6.871 1.00 38.41 82 GLU A N 1
ATOM 626 C CA . GLU A 1 82 ? 0.801 -3.768 8.243 1.00 38.41 82 GLU A CA 1
ATOM 627 C C . GLU A 1 82 ? -0.352 -2.756 8.372 1.00 38.41 82 GLU A C 1
ATOM 629 O O . GLU A 1 82 ? -0.113 -1.629 8.786 1.00 38.41 82 GLU A O 1
ATOM 634 N N . LEU A 1 83 ? -1.606 -3.153 8.098 1.00 38.62 83 LEU A N 1
ATOM 635 C CA . LEU A 1 83 ? -2.765 -2.371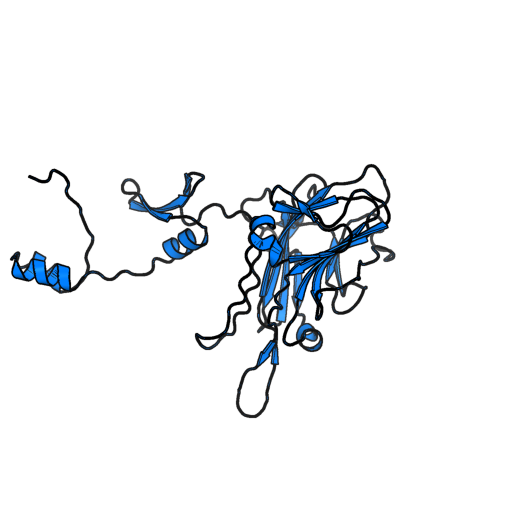 8.559 1.00 38.62 83 LEU A CA 1
ATOM 636 C C . LEU A 1 83 ? -2.977 -2.587 10.060 1.00 38.62 83 LEU A C 1
ATOM 638 O O . LEU A 1 83 ? -3.352 -3.672 10.494 1.00 38.62 83 LEU A O 1
ATOM 642 N N . LEU A 1 84 ? -2.738 -1.545 10.855 1.00 44.47 84 LEU A N 1
ATOM 643 C CA . LEU A 1 84 ? -3.071 -1.503 12.279 1.00 44.47 84 LEU A CA 1
ATOM 644 C C . LEU A 1 84 ? -4.237 -0.543 12.483 1.00 44.47 84 LEU A C 1
ATOM 646 O O . LEU A 1 84 ? -3.989 0.651 12.452 1.00 44.47 84 LEU A O 1
ATOM 650 N N . CYS A 1 85 ? -5.458 -1.026 12.742 1.00 38.53 85 CYS A N 1
ATOM 651 C CA . CYS A 1 85 ? -6.452 -0.187 13.422 1.00 38.53 85 CYS A CA 1
ATOM 652 C C . CYS A 1 85 ? -6.113 -0.193 14.918 1.00 38.53 85 CYS A C 1
ATOM 654 O O . CYS A 1 85 ? -6.249 -1.220 15.578 1.00 38.53 85 CYS A O 1
ATOM 656 N N . SER A 1 86 ? -5.650 0.939 15.451 1.00 40.31 86 SER A N 1
ATOM 657 C CA . SER A 1 86 ? -5.461 1.126 16.893 1.00 40.31 86 SER A CA 1
ATOM 658 C C . SER A 1 86 ? -6.495 2.119 17.423 1.00 40.31 86 SER A C 1
ATOM 660 O O . SER A 1 86 ? -6.414 3.307 17.102 1.00 40.31 86 SER A O 1
ATOM 662 N N . SER A 1 87 ? -7.443 1.658 18.243 1.00 35.09 87 SER A N 1
ATOM 663 C CA . SER A 1 87 ? -8.287 2.540 19.052 1.00 35.09 87 SER A CA 1
ATOM 664 C C . SER A 1 87 ? -7.504 2.997 20.285 1.00 35.09 87 SER A C 1
ATOM 666 O O . SER A 1 87 ? -6.949 2.177 21.018 1.00 35.09 87 SER A O 1
ATOM 668 N N . SER A 1 88 ? -7.443 4.306 20.536 1.00 31.69 88 SER A N 1
ATOM 669 C CA . SER A 1 88 ? -6.985 4.831 21.823 1.00 31.69 88 SER A CA 1
ATOM 670 C C . SER A 1 88 ? -8.097 4.636 22.849 1.00 31.69 88 SER A C 1
ATOM 672 O O . SER A 1 88 ? -8.918 5.525 23.018 1.00 31.69 88 SER A O 1
ATOM 674 N N . GLU A 1 89 ? -8.166 3.440 23.428 1.00 30.67 89 GLU A N 1
ATOM 675 C CA . GLU A 1 89 ? -8.685 3.105 24.765 1.00 30.67 89 GLU A CA 1
ATOM 676 C C . GLU A 1 89 ? -9.111 1.630 24.794 1.00 30.67 89 GLU A C 1
ATOM 678 O O . GLU A 1 89 ? -9.795 1.144 23.896 1.00 30.67 89 GLU A O 1
ATOM 683 N N . TYR A 1 90 ? -8.690 0.951 25.864 1.00 29.12 90 TYR A N 1
ATOM 684 C CA . TYR A 1 90 ? -8.979 -0.434 26.249 1.00 29.12 90 TYR A CA 1
ATOM 685 C C . TYR A 1 90 ? -8.302 -1.584 25.478 1.00 29.12 90 TYR A C 1
ATOM 687 O O . TYR A 1 90 ? -8.560 -1.865 24.310 1.00 29.12 90 TYR A O 1
ATOM 695 N N . GLU A 1 91 ? -7.472 -2.322 26.227 1.00 30.23 91 GLU A N 1
ATOM 696 C CA . GLU A 1 91 ? -7.043 -3.693 25.941 1.00 30.23 91 GLU A CA 1
ATOM 697 C C . GLU A 1 91 ? -8.275 -4.577 25.694 1.00 30.23 91 GLU A C 1
ATOM 699 O O . GLU A 1 91 ? -9.014 -4.900 26.623 1.00 30.23 91 GLU A O 1
ATOM 704 N N . GLY A 1 92 ? -8.516 -4.963 24.440 1.00 29.22 92 GLY A N 1
ATOM 705 C CA . GLY A 1 92 ? -9.583 -5.913 24.114 1.00 29.22 92 GLY A CA 1
ATOM 706 C C . GLY A 1 92 ? -10.081 -5.913 22.669 1.00 29.22 92 GLY A C 1
ATOM 707 O O . GLY A 1 92 ? -10.780 -6.848 22.287 1.00 29.22 92 GLY A O 1
ATOM 708 N N . THR A 1 93 ? -9.734 -4.927 21.838 1.00 30.33 93 THR A N 1
ATOM 709 C CA . THR A 1 93 ? -10.194 -4.868 20.441 1.00 30.33 93 THR A CA 1
ATOM 710 C C . THR A 1 93 ? -9.237 -5.591 19.488 1.00 30.33 93 THR A C 1
ATOM 712 O O . THR A 1 93 ? -8.013 -5.501 19.575 1.00 30.33 93 THR A O 1
ATOM 715 N N . THR A 1 94 ? -9.813 -6.385 18.588 1.00 36.66 94 THR A N 1
ATOM 716 C CA . THR A 1 94 ? -9.132 -7.223 17.596 1.00 36.66 94 THR A CA 1
ATOM 717 C C . THR A 1 94 ? -8.186 -6.404 16.714 1.00 36.66 94 THR A C 1
ATOM 719 O O . THR A 1 94 ? -8.621 -5.739 15.777 1.00 36.66 94 THR A O 1
ATOM 722 N N . ASN A 1 95 ? -6.880 -6.482 16.972 1.00 39.22 95 ASN A N 1
ATOM 723 C CA . ASN A 1 95 ? -5.869 -6.000 16.033 1.00 39.22 95 ASN A CA 1
ATOM 724 C C . ASN A 1 95 ? -5.910 -6.886 14.778 1.00 39.22 95 ASN A C 1
ATOM 726 O O . ASN A 1 95 ? -5.364 -7.992 14.783 1.00 39.22 95 ASN A O 1
ATOM 730 N N . ASN A 1 96 ? -6.545 -6.416 13.702 1.00 45.75 96 ASN A N 1
ATOM 731 C CA . ASN A 1 96 ? -6.554 -7.101 12.407 1.00 45.75 96 ASN A CA 1
ATOM 732 C C . ASN A 1 96 ? -5.179 -6.979 11.739 1.00 45.75 96 ASN A C 1
ATOM 734 O O . ASN A 1 96 ? -4.979 -6.184 10.829 1.00 45.75 96 ASN A O 1
ATOM 738 N N . ARG A 1 97 ? -4.208 -7.757 12.222 1.00 44.97 97 ARG A N 1
ATOM 739 C CA . ARG A 1 97 ? -2.833 -7.736 11.726 1.00 44.97 97 ARG A CA 1
ATOM 740 C C . ARG A 1 97 ? -2.673 -8.739 10.589 1.00 44.97 97 ARG A C 1
ATOM 742 O O . ARG A 1 97 ? -2.609 -9.941 10.835 1.00 44.97 97 ARG A O 1
ATOM 749 N N . PHE A 1 98 ? -2.561 -8.249 9.359 1.00 43.69 98 PHE A N 1
ATOM 750 C CA . PHE A 1 98 ? -2.166 -9.077 8.220 1.00 43.69 98 PHE A CA 1
ATOM 751 C C . PHE A 1 98 ? -0.696 -8.840 7.880 1.00 43.69 98 PHE A C 1
ATOM 753 O O . PHE A 1 98 ? -0.281 -7.701 7.697 1.00 43.69 98 PHE A O 1
ATOM 760 N N . HIS A 1 99 ? 0.083 -9.918 7.808 1.00 48.31 99 HIS A N 1
ATOM 761 C CA . HIS A 1 99 ? 1.501 -9.898 7.461 1.00 48.31 99 HIS A CA 1
ATOM 762 C C . HIS A 1 99 ? 1.760 -10.969 6.403 1.00 48.31 99 HIS A C 1
ATOM 764 O O . HIS A 1 99 ? 1.554 -12.156 6.655 1.00 48.31 99 HIS A O 1
ATOM 770 N N . SER A 1 100 ? 2.261 -10.557 5.241 1.00 42.62 100 SER A N 1
ATOM 771 C CA . SER A 1 100 ? 2.681 -11.463 4.173 1.00 42.62 100 SER A CA 1
ATOM 772 C C . SER A 1 100 ? 4.086 -11.083 3.715 1.00 42.62 100 SER A C 1
ATOM 774 O O . SER A 1 100 ? 4.292 -9.994 3.190 1.00 42.62 100 SER A O 1
ATOM 776 N N . ARG A 1 101 ? 5.064 -11.971 3.942 1.00 47.47 101 ARG A N 1
ATOM 777 C CA . ARG A 1 101 ? 6.413 -11.882 3.336 1.00 47.47 101 ARG A CA 1
ATOM 778 C C . ARG A 1 101 ? 6.480 -12.602 1.996 1.00 47.47 101 ARG A C 1
ATOM 780 O O . ARG A 1 101 ? 7.325 -12.289 1.166 1.00 47.47 101 ARG A O 1
ATOM 787 N N . ARG A 1 102 ? 5.618 -13.604 1.843 1.00 52.00 102 ARG A N 1
ATOM 788 C CA . ARG A 1 102 ? 5.372 -14.383 0.638 1.00 52.00 102 ARG A CA 1
ATOM 789 C C . ARG A 1 102 ? 3.887 -14.680 0.605 1.00 52.00 102 ARG A C 1
ATOM 791 O O . ARG A 1 102 ? 3.362 -15.332 1.505 1.00 52.00 102 ARG A O 1
ATOM 798 N N . PHE A 1 103 ? 3.222 -14.245 -0.452 1.00 58.72 103 PHE A N 1
ATOM 799 C CA . PHE A 1 103 ? 1.793 -14.467 -0.637 1.00 58.72 103 PHE A CA 1
ATOM 800 C C . PHE A 1 103 ? 1.449 -15.961 -0.773 1.00 58.72 103 PHE A C 1
ATOM 802 O O . PHE A 1 103 ? 0.305 -16.348 -0.550 1.00 58.72 103 PHE A O 1
ATOM 809 N N . SER A 1 104 ? 2.437 -16.820 -1.067 1.00 55.44 104 SER A N 1
ATOM 810 C CA . SER A 1 104 ? 2.272 -18.278 -1.104 1.00 55.44 104 SER A CA 1
ATOM 811 C C . SER A 1 104 ? 1.969 -18.902 0.262 1.00 55.44 104 SER A C 1
ATOM 813 O O . SER A 1 104 ? 1.268 -19.911 0.299 1.00 55.44 104 SER A O 1
ATOM 815 N N . GLU A 1 105 ? 2.422 -18.305 1.370 1.00 56.19 105 GLU A N 1
ATOM 816 C CA . GLU A 1 105 ? 2.142 -18.796 2.731 1.00 56.19 105 GLU A CA 1
ATOM 817 C C . GLU A 1 105 ? 0.684 -18.525 3.148 1.00 56.19 105 GLU A C 1
ATOM 819 O O . GLU A 1 105 ? 0.096 -19.324 3.871 1.00 56.19 105 GLU A O 1
ATOM 824 N N . ASN A 1 106 ? 0.069 -17.467 2.603 1.00 59.88 106 ASN A N 1
ATOM 825 C CA . ASN A 1 106 ? -1.304 -17.038 2.902 1.00 59.88 106 ASN A CA 1
ATOM 826 C C . ASN A 1 106 ? -2.241 -17.158 1.688 1.00 59.88 106 ASN A C 1
ATOM 828 O O . ASN A 1 106 ? -3.220 -16.419 1.573 1.00 59.88 106 ASN A O 1
ATOM 832 N N . LYS A 1 107 ? -1.973 -18.091 0.765 1.00 60.94 107 LYS A N 1
ATOM 833 C CA . LYS A 1 107 ? -2.741 -18.227 -0.487 1.00 60.94 107 LYS A CA 1
ATOM 834 C C . LYS A 1 107 ? -4.247 -18.412 -0.255 1.00 60.94 107 LYS A C 1
ATOM 836 O O . LYS A 1 107 ? -5.049 -17.949 -1.059 1.00 60.94 107 LYS A O 1
ATOM 841 N N . SER A 1 108 ? -4.644 -19.066 0.838 1.00 72.50 108 SER A N 1
ATOM 842 C CA . SER A 1 108 ? -6.056 -19.242 1.205 1.00 72.50 108 SER A CA 1
ATOM 843 C C . SER A 1 108 ? -6.727 -17.961 1.694 1.00 72.50 108 SER A C 1
ATOM 845 O O . SER A 1 108 ? -7.948 -17.873 1.641 1.00 72.50 108 SER A O 1
ATOM 847 N N . GLU A 1 109 ? -5.965 -16.974 2.168 1.00 79.69 109 GLU A N 1
ATOM 848 C CA . GLU A 1 109 ? -6.500 -15.716 2.693 1.00 79.69 109 GLU A CA 1
ATOM 849 C C . GLU A 1 109 ? -6.558 -14.604 1.642 1.00 79.69 109 GLU A C 1
ATOM 851 O O . GLU A 1 109 ? -7.063 -13.522 1.926 1.00 79.69 109 GLU A O 1
ATOM 856 N N . ILE A 1 110 ? -6.085 -14.869 0.423 1.00 82.69 110 ILE A N 1
ATOM 857 C CA . ILE A 1 110 ? -6.098 -13.919 -0.689 1.00 82.69 110 ILE A CA 1
ATOM 858 C C . ILE A 1 110 ? -7.026 -14.446 -1.780 1.00 82.69 110 ILE A C 1
ATOM 860 O O . ILE A 1 110 ? -7.030 -15.630 -2.128 1.00 82.69 110 ILE A O 1
ATOM 864 N N . GLN A 1 111 ? -7.862 -13.560 -2.295 1.00 87.00 111 GLN A N 1
ATOM 865 C CA . GLN A 1 111 ? -8.710 -13.779 -3.450 1.00 87.00 111 GLN A CA 1
ATOM 866 C C . GLN A 1 111 ? -8.095 -13.041 -4.628 1.00 87.00 111 GLN A C 1
ATOM 868 O O . GLN A 1 111 ? -8.003 -11.821 -4.608 1.00 87.00 111 GLN A O 1
ATOM 873 N N . THR A 1 112 ? -7.648 -13.792 -5.629 1.00 88.44 112 THR A N 1
ATOM 874 C CA . THR A 1 112 ? -7.134 -13.249 -6.889 1.00 88.44 112 THR A CA 1
ATOM 875 C C . THR A 1 112 ? -8.170 -13.424 -7.991 1.00 88.44 112 THR A C 1
ATOM 877 O O . THR A 1 112 ? -8.720 -14.520 -8.121 1.00 88.44 112 THR A O 1
ATOM 880 N N . GLU A 1 113 ? -8.386 -12.399 -8.812 1.00 88.38 113 GLU A N 1
ATOM 881 C CA . GLU A 1 113 ? -9.242 -12.461 -10.003 1.00 88.38 113 GLU A CA 1
ATOM 882 C C . GLU A 1 113 ? -8.532 -11.886 -11.239 1.00 88.38 113 GLU A C 1
ATOM 884 O O . GLU A 1 113 ? -7.529 -11.173 -11.139 1.00 88.38 113 GLU A O 1
ATOM 889 N N . GLY A 1 114 ? -9.048 -12.209 -12.427 1.00 87.44 114 GLY A N 1
ATOM 890 C CA . GLY A 1 114 ? -8.460 -11.787 -13.699 1.00 87.44 114 GLY A CA 1
ATOM 891 C C . GLY A 1 114 ? -7.074 -12.395 -13.938 1.00 87.44 114 GLY A C 1
ATOM 892 O O . GLY A 1 114 ? -6.868 -13.592 -13.745 1.00 87.44 114 GLY A O 1
ATOM 893 N N . ALA A 1 115 ? -6.120 -11.568 -14.367 1.00 88.00 115 ALA A N 1
ATOM 894 C CA . ALA A 1 115 ? -4.737 -11.973 -14.628 1.00 88.00 115 ALA A CA 1
ATOM 895 C C . ALA A 1 115 ? -3.880 -12.140 -13.357 1.00 88.00 115 ALA A C 1
ATOM 897 O O . ALA A 1 115 ? -2.716 -12.554 -13.455 1.00 88.00 115 ALA A O 1
ATOM 898 N N . ALA A 1 116 ? -4.428 -11.819 -12.178 1.00 88.19 116 ALA A N 1
ATOM 899 C CA . ALA A 1 116 ? -3.687 -11.860 -10.930 1.00 88.19 116 ALA A CA 1
ATOM 900 C C . ALA A 1 116 ? -3.372 -13.298 -10.495 1.00 88.19 116 ALA A C 1
ATOM 902 O O . ALA A 1 116 ? -4.234 -14.177 -10.481 1.00 88.19 116 ALA A O 1
ATOM 903 N N . ILE A 1 117 ? -2.125 -13.540 -10.095 1.00 86.50 117 ILE A N 1
ATOM 904 C CA . ILE A 1 117 ? -1.659 -14.842 -9.625 1.00 86.50 117 ILE A CA 1
ATOM 905 C C . ILE A 1 117 ? -0.593 -14.689 -8.543 1.00 86.50 117 ILE A C 1
ATOM 907 O O . ILE A 1 117 ? 0.288 -13.833 -8.618 1.00 86.50 117 ILE A O 1
ATOM 911 N N . ILE A 1 118 ? -0.638 -15.586 -7.561 1.00 83.25 118 ILE A N 1
ATOM 912 C CA . ILE A 1 118 ? 0.472 -15.801 -6.633 1.00 83.25 118 ILE A CA 1
ATOM 913 C C . ILE A 1 118 ? 1.446 -16.780 -7.287 1.00 83.25 118 ILE A C 1
ATOM 915 O O . ILE A 1 118 ? 1.100 -17.940 -7.539 1.00 83.25 118 ILE A O 1
ATOM 919 N N . THR A 1 119 ? 2.646 -16.305 -7.594 1.00 77.94 119 THR A N 1
ATOM 920 C CA . THR A 1 119 ? 3.684 -17.082 -8.270 1.00 77.94 119 THR A CA 1
ATOM 921 C C . THR A 1 119 ? 4.262 -18.166 -7.345 1.00 77.94 119 THR A C 1
ATOM 923 O O . THR A 1 119 ? 4.123 -18.083 -6.120 1.00 77.94 119 THR A O 1
ATOM 926 N N . PRO A 1 120 ? 4.921 -19.212 -7.886 1.00 74.56 120 PRO A N 1
ATOM 927 C CA . PRO A 1 120 ? 5.509 -20.279 -7.068 1.00 74.56 120 PRO A CA 1
ATOM 928 C C . PRO A 1 120 ? 6.554 -19.799 -6.046 1.00 74.56 120 PRO A C 1
ATOM 930 O O . PRO A 1 120 ? 6.692 -20.393 -4.981 1.00 74.56 120 PRO A O 1
ATOM 933 N N . ASP A 1 121 ? 7.267 -18.714 -6.348 1.00 71.12 121 ASP A N 1
ATOM 934 C CA . ASP A 1 121 ? 8.224 -18.039 -5.461 1.00 71.12 121 ASP A CA 1
ATOM 935 C C . ASP A 1 121 ? 7.558 -17.117 -4.419 1.00 71.12 121 ASP A C 1
ATOM 937 O O . ASP A 1 121 ? 8.234 -16.591 -3.532 1.00 71.12 121 ASP A O 1
ATOM 941 N N . GLY A 1 122 ? 6.227 -17.004 -4.452 1.00 73.94 122 GLY A N 1
ATOM 942 C CA . GLY A 1 122 ? 5.422 -16.329 -3.437 1.00 73.94 122 GLY A CA 1
ATOM 943 C C . GLY A 1 122 ? 5.218 -14.837 -3.664 1.00 73.94 122 GLY A C 1
ATOM 944 O O . GLY A 1 122 ? 4.847 -14.151 -2.714 1.00 73.94 122 GLY A O 1
ATOM 945 N N . LEU A 1 123 ? 5.436 -14.344 -4.882 1.00 76.81 123 LEU A N 1
ATOM 946 C CA . LEU A 1 123 ? 5.147 -12.964 -5.268 1.00 76.81 123 LEU A CA 1
ATOM 947 C C . LEU A 1 123 ? 3.708 -12.842 -5.780 1.00 76.81 123 LEU A C 1
ATOM 949 O O . LEU A 1 123 ? 3.145 -13.800 -6.317 1.00 76.81 123 LEU A O 1
ATOM 953 N N . LEU A 1 124 ? 3.105 -11.667 -5.626 1.00 82.38 124 LEU A N 1
ATOM 954 C CA . LEU A 1 124 ? 1.785 -11.375 -6.171 1.00 82.38 124 LEU A CA 1
ATOM 955 C C . LEU A 1 124 ? 1.949 -10.623 -7.487 1.00 82.38 124 LEU A C 1
ATOM 957 O O . LEU A 1 124 ? 2.294 -9.446 -7.513 1.00 82.38 124 LEU A O 1
ATOM 961 N N . ARG A 1 125 ? 1.664 -11.297 -8.598 1.00 86.75 125 ARG A N 1
ATOM 962 C CA . ARG A 1 125 ? 1.672 -10.687 -9.924 1.00 86.75 125 ARG A CA 1
ATOM 963 C C . ARG A 1 125 ? 0.249 -10.307 -10.308 1.00 86.75 125 ARG A C 1
ATOM 965 O O . ARG A 1 125 ? -0.583 -11.197 -10.417 1.00 86.75 125 ARG A O 1
ATOM 972 N N . LEU A 1 126 ? -0.027 -9.022 -10.525 1.00 84.81 126 LEU A N 1
ATOM 973 C CA . LEU A 1 126 ? -1.384 -8.529 -10.808 1.00 84.81 126 LEU A CA 1
ATOM 974 C C . LEU A 1 126 ? -1.736 -8.543 -12.299 1.00 84.81 126 LEU A C 1
ATOM 976 O O . LEU A 1 126 ? -2.887 -8.760 -12.651 1.00 84.81 126 LEU A O 1
ATOM 980 N N . THR A 1 127 ? -0.757 -8.352 -13.180 1.00 81.38 127 THR A N 1
ATOM 981 C CA . THR A 1 127 ? -0.966 -8.295 -14.636 1.00 81.38 127 THR A CA 1
ATOM 982 C C . THR A 1 127 ? -0.040 -9.261 -15.356 1.00 81.38 127 THR A C 1
ATOM 984 O O . THR A 1 127 ? 1.026 -9.638 -14.852 1.00 81.38 127 THR A O 1
ATOM 987 N N . ASP A 1 128 ? -0.443 -9.707 -16.543 1.00 72.88 128 ASP A N 1
ATOM 988 C CA . ASP A 1 128 ? 0.435 -10.396 -17.484 1.00 72.88 128 ASP A CA 1
ATOM 989 C C . ASP A 1 128 ? 0.809 -9.461 -18.648 1.00 72.88 128 ASP A C 1
ATOM 991 O O . ASP A 1 128 ? 0.296 -8.354 -18.771 1.00 72.88 128 ASP A O 1
ATOM 995 N N . ARG A 1 129 ? 1.774 -9.863 -19.482 1.00 73.75 129 ARG A N 1
ATOM 996 C CA . ARG A 1 129 ? 2.238 -9.041 -20.616 1.00 73.75 129 ARG A CA 1
ATOM 997 C C . ARG A 1 129 ? 1.209 -8.962 -21.759 1.00 73.75 129 ARG A C 1
ATOM 999 O O . ARG A 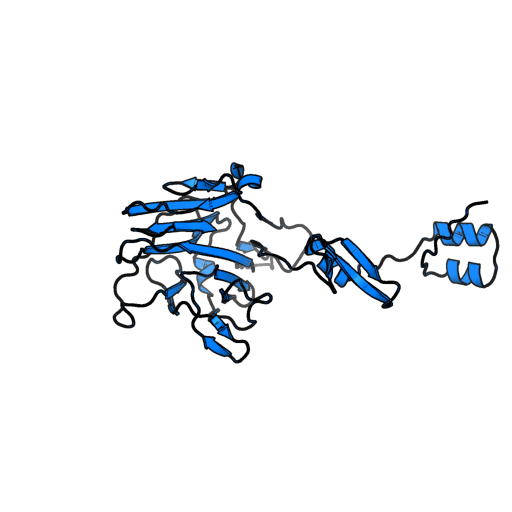1 129 ? 1.564 -8.457 -22.826 1.00 73.75 129 ARG A O 1
ATOM 1006 N N . ASN A 1 130 ? 0.003 -9.511 -21.593 1.00 72.50 130 ASN A N 1
ATOM 1007 C CA . ASN A 1 130 ? -1.027 -9.453 -22.620 1.00 72.50 130 ASN A CA 1
ATOM 1008 C C . ASN A 1 130 ? -1.681 -8.064 -22.645 1.00 72.50 130 ASN A C 1
ATOM 1010 O O . ASN A 1 130 ? -1.628 -7.296 -21.687 1.00 72.50 130 ASN A O 1
ATOM 1014 N N . LEU A 1 131 ? -2.277 -7.728 -23.788 1.00 70.81 131 LEU A N 1
ATOM 1015 C CA . LEU A 1 131 ? -2.986 -6.464 -23.966 1.00 70.81 131 LEU A CA 1
ATOM 1016 C C . LEU A 1 131 ? -4.364 -6.540 -23.287 1.00 70.81 131 LEU A C 1
ATOM 1018 O O . LEU A 1 131 ? -5.039 -7.561 -23.405 1.00 70.81 131 LEU A O 1
ATOM 1022 N N . ASN A 1 132 ? -4.811 -5.438 -22.677 1.00 71.31 132 ASN A N 1
ATOM 1023 C CA . ASN A 1 132 ? -6.142 -5.282 -22.072 1.00 71.31 132 ASN A CA 1
ATOM 1024 C C . ASN A 1 132 ? -6.464 -6.326 -20.995 1.00 71.31 132 ASN A C 1
ATOM 1026 O O . ASN A 1 132 ? -7.560 -6.890 -20.973 1.00 71.31 132 ASN A O 1
ATOM 1030 N N . VAL A 1 133 ? -5.517 -6.573 -20.093 1.00 77.06 133 VAL A N 1
ATOM 1031 C CA . VAL A 1 133 ? -5.756 -7.429 -18.930 1.00 77.06 133 VAL A CA 1
ATOM 1032 C C . VAL A 1 133 ? -5.985 -6.596 -17.684 1.00 77.06 133 VAL A C 1
ATOM 1034 O O . VAL A 1 133 ? -5.339 -5.573 -17.457 1.00 77.06 133 VAL A O 1
ATOM 1037 N N . THR A 1 134 ? -6.898 -7.074 -16.850 1.00 81.94 134 THR A N 1
ATOM 1038 C CA . THR A 1 134 ? -7.085 -6.594 -15.487 1.00 81.94 134 THR A CA 1
ATOM 1039 C C . THR A 1 134 ? -6.805 -7.734 -14.527 1.00 81.94 134 THR A C 1
ATOM 1041 O O . THR A 1 134 ? -7.050 -8.905 -14.833 1.00 81.94 134 THR A O 1
ATOM 1044 N N . GLY A 1 135 ? -6.272 -7.406 -13.361 1.00 85.81 135 GLY A N 1
ATOM 1045 C CA . GLY A 1 135 ? -6.138 -8.367 -12.282 1.00 85.81 135 GLY A CA 1
ATOM 1046 C C . GLY A 1 135 ? -6.304 -7.697 -10.938 1.00 85.81 135 GLY A C 1
ATOM 1047 O O . GLY A 1 135 ? -5.912 -6.544 -10.738 1.00 85.81 135 GLY A O 1
ATOM 1048 N N . THR A 1 136 ? -6.921 -8.432 -10.026 1.00 87.19 136 THR A N 1
ATOM 1049 C CA . THR A 1 136 ? -7.211 -7.956 -8.681 1.00 87.19 136 THR A CA 1
ATOM 1050 C C . THR A 1 136 ? -6.750 -8.976 -7.659 1.00 87.19 136 THR A C 1
ATOM 1052 O O . THR A 1 136 ? -6.716 -10.180 -7.919 1.00 87.19 136 THR A O 1
ATOM 1055 N N . ALA A 1 137 ? -6.361 -8.494 -6.487 1.00 87.31 137 ALA A N 1
ATOM 1056 C CA . ALA A 1 137 ? -5.994 -9.341 -5.371 1.00 87.31 137 ALA A CA 1
ATOM 1057 C C . ALA A 1 137 ? -6.440 -8.697 -4.067 1.00 87.31 137 ALA A C 1
ATOM 1059 O O . ALA A 1 137 ? -5.911 -7.661 -3.672 1.00 87.31 137 ALA A O 1
ATOM 1060 N N . PHE A 1 138 ? -7.393 -9.327 -3.395 1.00 86.75 138 PHE A N 1
ATOM 1061 C CA . PHE A 1 138 ? -7.977 -8.837 -2.156 1.00 86.75 138 PHE A CA 1
ATOM 1062 C C . PHE A 1 138 ? -7.725 -9.800 -1.012 1.00 86.75 138 PHE A C 1
ATOM 1064 O O . PHE A 1 138 ? -7.775 -11.020 -1.168 1.00 86.75 138 PHE A O 1
ATOM 1071 N N . TYR A 1 139 ? -7.483 -9.248 0.168 1.00 83.56 139 TYR A N 1
ATOM 1072 C CA . TYR A 1 139 ? -7.495 -10.026 1.392 1.00 83.56 139 TYR A CA 1
ATOM 1073 C C . TYR A 1 139 ? -8.938 -10.418 1.732 1.00 83.56 139 TYR A C 1
ATOM 1075 O O . TYR A 1 139 ? -9.828 -9.575 1.737 1.00 83.56 139 TYR A O 1
ATOM 1083 N N . ARG A 1 140 ? -9.187 -11.702 2.003 1.00 81.31 140 ARG A N 1
ATOM 1084 C CA . ARG A 1 140 ? -10.543 -12.258 2.164 1.00 81.31 140 ARG A CA 1
ATOM 1085 C C . ARG A 1 140 ? -11.241 -11.852 3.454 1.00 81.31 140 ARG A C 1
ATOM 1087 O O . ARG A 1 140 ? -12.457 -11.979 3.530 1.00 81.31 140 ARG A O 1
ATOM 1094 N N . LYS A 1 141 ? -10.496 -11.459 4.489 1.00 79.25 141 LYS A N 1
ATOM 1095 C CA . LYS A 1 141 ? -11.088 -11.021 5.757 1.00 79.25 141 LYS A CA 1
ATOM 1096 C C . LYS A 1 141 ? -11.170 -9.496 5.736 1.00 79.25 141 LYS A C 1
ATOM 1098 O O . LYS A 1 141 ? -10.126 -8.862 5.571 1.00 79.25 141 LYS A O 1
ATOM 1103 N N . PRO A 1 142 ? -12.356 -8.899 5.899 1.00 79.38 142 PRO A N 1
ATOM 1104 C CA . PRO A 1 142 ? -12.450 -7.455 5.948 1.00 79.38 142 PRO A CA 1
ATOM 1105 C C . PRO A 1 142 ? -11.720 -6.902 7.178 1.00 79.38 142 PRO A C 1
ATOM 1107 O O . PRO A 1 142 ? -11.561 -7.569 8.206 1.00 79.38 142 PRO A O 1
ATOM 1110 N N . VAL A 1 143 ? -11.260 -5.662 7.062 1.00 77.94 143 VAL A N 1
ATOM 1111 C CA . VAL A 1 143 ? -10.691 -4.883 8.153 1.00 77.94 143 VAL A CA 1
ATOM 1112 C C . VAL A 1 143 ? -11.730 -3.906 8.672 1.00 77.94 143 VAL A C 1
ATOM 1114 O O . VAL A 1 143 ? -12.378 -3.201 7.903 1.00 77.94 143 VAL A O 1
ATOM 1117 N N . ARG A 1 144 ? -11.876 -3.848 9.993 1.00 76.62 144 ARG A N 1
ATOM 1118 C CA . ARG A 1 144 ? -12.735 -2.864 10.635 1.00 76.62 144 ARG A CA 1
ATOM 1119 C C . ARG A 1 144 ? -12.039 -1.502 10.621 1.00 76.62 144 ARG A C 1
ATOM 1121 O O . ARG A 1 144 ? -10.945 -1.387 11.174 1.00 76.62 144 ARG A O 1
ATOM 1128 N N . LEU A 1 145 ? -12.633 -0.508 9.961 1.00 79.06 145 LEU A N 1
ATOM 1129 C CA . LEU A 1 145 ? -12.051 0.833 9.803 1.00 79.06 145 LEU A CA 1
ATOM 1130 C C . LEU A 1 145 ? -12.762 1.912 10.607 1.00 79.06 145 LEU A C 1
ATOM 1132 O O . LEU A 1 145 ? -12.172 2.970 10.808 1.00 79.06 145 LEU A O 1
ATOM 1136 N N . LEU A 1 146 ? -13.985 1.672 11.073 1.00 81.12 146 LEU A N 1
ATOM 1137 C CA . LEU A 1 146 ? -14.679 2.605 11.953 1.00 81.12 146 LEU A CA 1
ATOM 1138 C C . LEU A 1 146 ? -14.551 2.169 13.410 1.00 81.12 146 LEU A C 1
ATOM 1140 O O . LEU A 1 146 ? -14.687 0.995 13.758 1.00 81.12 146 LEU A O 1
ATOM 1144 N N . ASN A 1 147 ? -14.291 3.152 14.263 1.00 74.06 147 ASN A N 1
ATOM 1145 C CA . ASN A 1 147 ? -14.328 3.033 15.705 1.00 74.06 147 ASN A CA 1
ATOM 1146 C C . ASN A 1 147 ? -15.490 3.871 16.247 1.00 74.06 147 ASN A C 1
ATOM 1148 O O . ASN A 1 147 ? -15.624 5.051 15.920 1.00 74.06 147 ASN A O 1
ATOM 1152 N N . HIS A 1 148 ? -16.309 3.269 17.104 1.00 73.44 148 HIS A N 1
ATOM 1153 C CA . HIS A 1 148 ? -17.435 3.937 17.751 1.00 73.44 148 HIS A CA 1
ATOM 1154 C C . HIS A 1 148 ? -17.056 4.258 19.187 1.00 73.44 148 HIS A C 1
ATOM 1156 O O . HIS A 1 148 ? -16.941 3.363 20.024 1.00 73.44 148 HIS A O 1
ATOM 1162 N N . SER A 1 149 ? -16.863 5.541 19.484 1.00 60.66 149 SER A N 1
ATOM 1163 C CA . SER A 1 149 ? -16.660 5.982 20.862 1.00 60.66 149 SER A CA 1
ATOM 1164 C C . SER A 1 149 ? -18.015 6.093 21.572 1.00 60.66 149 SER A C 1
ATOM 1166 O O . SER A 1 149 ? -18.889 6.861 21.170 1.00 60.66 149 SER A O 1
ATOM 1168 N N . ASN A 1 150 ? -18.213 5.316 22.641 1.00 52.00 150 ASN A N 1
ATOM 1169 C CA . ASN A 1 150 ? -19.389 5.424 23.511 1.00 52.00 150 ASN A CA 1
ATOM 1170 C C . ASN A 1 150 ? -19.197 6.570 24.515 1.00 52.00 150 ASN A C 1
ATOM 1172 O O . ASN A 1 150 ? -19.134 6.354 25.724 1.00 52.00 150 ASN A O 1
ATOM 1176 N N . LEU A 1 151 ? -19.077 7.803 24.024 1.00 54.66 151 LEU A N 1
ATOM 1177 C CA . LEU A 1 151 ? -19.162 8.982 24.882 1.00 54.66 151 LEU A CA 1
ATOM 1178 C C . LEU A 1 151 ? -20.630 9.415 24.949 1.00 54.66 151 LEU A C 1
ATOM 1180 O O . LEU A 1 151 ? -21.243 9.775 23.947 1.00 54.66 151 LEU A O 1
ATOM 1184 N N . ASN A 1 152 ? -21.198 9.289 26.151 1.00 53.56 152 ASN A N 1
ATOM 1185 C CA . ASN A 1 152 ? -22.599 9.527 26.495 1.00 53.56 152 ASN A CA 1
ATOM 1186 C C . ASN A 1 152 ? -23.270 10.640 25.654 1.00 53.56 152 ASN A C 1
ATOM 1188 O O . ASN A 1 152 ? -22.933 11.816 25.777 1.00 53.56 152 ASN A O 1
ATOM 1192 N N . LEU A 1 153 ? -24.283 10.227 24.879 1.00 56.59 153 LEU A N 1
ATOM 1193 C C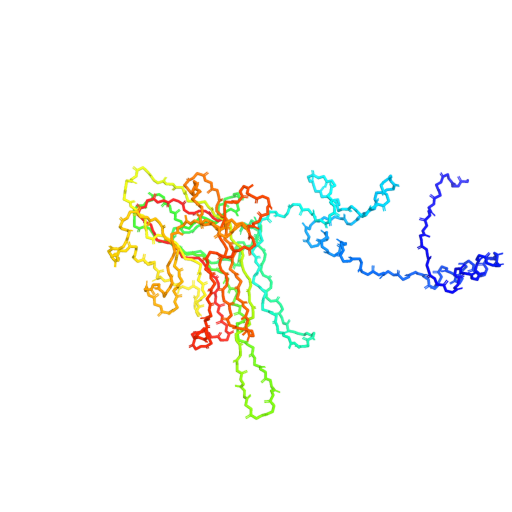A . LEU A 1 153 ? -25.258 11.017 24.107 1.00 56.59 153 LEU A CA 1
ATOM 1194 C C . LEU A 1 153 ? -24.897 11.509 22.686 1.00 56.59 153 LEU A C 1
ATOM 1196 O O . LEU A 1 153 ? -25.732 12.166 22.067 1.00 56.59 153 LEU A O 1
ATOM 1200 N N . SER A 1 154 ? -23.753 11.126 22.106 1.00 51.75 154 SER A N 1
ATOM 1201 C CA . SER A 1 154 ? -23.532 11.216 20.649 1.00 51.75 154 SER A CA 1
ATOM 1202 C C . SER A 1 154 ? -22.559 10.132 20.183 1.00 51.75 154 SER A C 1
ATOM 1204 O O . SER A 1 154 ? -21.380 10.165 20.530 1.00 51.75 154 SER A O 1
ATOM 1206 N N . THR A 1 155 ? -23.037 9.157 19.404 1.00 56.69 155 THR A N 1
ATOM 1207 C CA . THR A 1 155 ? -22.176 8.152 18.761 1.00 56.69 155 THR A CA 1
ATOM 1208 C C . THR A 1 155 ? -21.382 8.826 17.647 1.00 56.69 155 THR A C 1
ATOM 1210 O O . THR A 1 155 ? -21.827 8.884 16.499 1.00 56.69 155 THR A O 1
ATOM 1213 N N . LYS A 1 156 ? -20.216 9.381 17.978 1.00 65.06 156 LYS A N 1
ATOM 1214 C CA . LYS A 1 156 ? -19.295 9.894 16.967 1.00 65.06 156 LYS A CA 1
ATOM 1215 C C . LYS A 1 156 ? -18.412 8.742 16.492 1.00 65.06 156 LYS A C 1
ATOM 1217 O O . LYS A 1 156 ? -17.554 8.261 17.236 1.00 65.06 156 LYS A O 1
ATOM 1222 N N . ALA A 1 157 ? -18.664 8.292 15.265 1.00 75.62 157 ALA A N 1
ATOM 1223 C CA . ALA A 1 157 ? -17.785 7.366 14.567 1.00 75.62 157 ALA A CA 1
ATOM 1224 C C . ALA A 1 157 ? -16.507 8.100 14.142 1.00 75.62 157 ALA A C 1
ATOM 1226 O O . ALA A 1 157 ? -16.555 9.243 13.680 1.00 75.62 157 ALA A O 1
ATOM 1227 N N . GLU A 1 158 ? -15.364 7.445 14.303 1.00 81.19 158 GLU A N 1
ATOM 1228 C CA . GLU A 1 158 ? -14.067 7.937 13.850 1.00 81.19 158 GLU A CA 1
ATOM 1229 C C . GLU A 1 158 ? -13.373 6.849 13.034 1.00 81.19 158 GLU A C 1
ATOM 1231 O O . GLU A 1 158 ? -13.468 5.663 13.349 1.00 81.19 158 GLU A O 1
ATOM 1236 N N . VAL A 1 159 ? -12.673 7.240 11.970 1.00 82.62 159 VAL A N 1
ATOM 1237 C CA . VAL A 1 159 ? -11.888 6.288 11.179 1.00 82.62 159 VAL A CA 1
ATOM 1238 C C . VAL A 1 159 ? -10.647 5.907 11.982 1.00 82.62 159 VAL A C 1
ATOM 1240 O O . VAL A 1 159 ? -9.934 6.789 12.460 1.00 82.62 159 VAL A O 1
ATOM 1243 N N . CYS A 1 160 ? -10.359 4.614 12.120 1.00 80.06 160 CYS A N 1
ATOM 1244 C CA . CYS A 1 160 ? -9.129 4.138 12.734 1.00 80.06 160 CYS A CA 1
ATOM 1245 C C . CYS A 1 160 ? -7.905 4.738 12.036 1.00 80.06 160 CYS A C 1
ATOM 1247 O O . CYS A 1 160 ? -7.853 4.822 10.807 1.00 80.06 160 CYS A O 1
ATOM 1249 N N . SER A 1 161 ? -6.861 5.049 12.806 1.00 79.88 161 SER A N 1
ATOM 1250 C CA . SER A 1 161 ? -5.525 5.175 12.221 1.00 79.88 161 SER A CA 1
ATOM 1251 C C . SER A 1 161 ? -5.152 3.861 11.541 1.00 79.88 161 SER A C 1
ATOM 1253 O O . SER A 1 161 ? -5.506 2.809 12.063 1.00 79.88 161 SER A O 1
ATOM 1255 N N . PHE A 1 162 ? -4.446 3.913 10.416 1.00 77.50 162 PHE A N 1
ATOM 1256 C CA . PHE A 1 162 ? -3.867 2.737 9.773 1.00 77.50 162 PHE A CA 1
ATOM 1257 C C . PHE A 1 162 ? -2.544 3.085 9.101 1.00 77.50 162 PHE A C 1
ATOM 1259 O O . PHE A 1 162 ? -2.267 4.235 8.775 1.00 77.50 162 PHE A O 1
ATOM 1266 N N . SER A 1 163 ? -1.716 2.072 8.891 1.00 78.94 163 SER A N 1
ATOM 1267 C CA . SER A 1 163 ? -0.495 2.165 8.101 1.00 78.94 163 SER A CA 1
ATOM 1268 C C . SER A 1 163 ? -0.539 1.076 7.039 1.00 78.94 163 SER A C 1
ATOM 1270 O O . SER A 1 163 ? -1.278 0.110 7.164 1.00 78.94 163 SER A O 1
ATOM 1272 N N . THR A 1 164 ? 0.200 1.215 5.958 1.00 75.00 164 THR A N 1
ATOM 1273 C CA . THR A 1 164 ? 0.512 0.100 5.072 1.00 75.00 164 THR A CA 1
ATOM 1274 C C . THR A 1 164 ? 1.801 0.414 4.343 1.00 75.00 164 THR A C 1
ATOM 1276 O O . THR A 1 164 ? 2.088 1.574 4.046 1.00 75.00 164 THR A O 1
ATOM 1279 N N . SER A 1 165 ? 2.603 -0.607 4.061 1.00 77.44 165 SER A N 1
ATOM 1280 C CA . SER A 1 165 ? 3.760 -0.464 3.194 1.00 77.44 165 SER A CA 1
ATOM 1281 C C . SER A 1 165 ? 3.797 -1.595 2.185 1.00 77.44 165 SER A C 1
ATOM 1283 O O . SER A 1 165 ? 3.512 -2.752 2.493 1.00 77.44 165 SER A O 1
ATOM 1285 N N . LEU A 1 166 ? 4.126 -1.222 0.958 1.00 78.56 166 LEU A N 1
ATOM 1286 C CA . LEU A 1 166 ? 4.172 -2.099 -0.192 1.00 78.56 166 LEU A CA 1
ATOM 1287 C C . LEU A 1 166 ? 5.509 -1.917 -0.906 1.00 78.56 166 LEU A C 1
ATOM 1289 O O . LEU A 1 166 ? 6.063 -0.815 -0.974 1.00 78.56 166 LEU A O 1
ATOM 1293 N N . LEU A 1 167 ? 6.034 -3.030 -1.399 1.00 80.69 167 LEU A N 1
ATOM 1294 C CA . LEU A 1 167 ? 7.183 -3.086 -2.284 1.00 80.69 167 LEU A CA 1
ATOM 1295 C C . LEU A 1 167 ? 6.663 -3.610 -3.612 1.00 80.69 167 LEU A C 1
ATOM 1297 O O . LEU A 1 167 ? 5.970 -4.617 -3.619 1.00 80.69 167 LEU A O 1
ATOM 1301 N N . PHE A 1 168 ? 6.976 -2.950 -4.717 1.00 79.62 168 PHE A N 1
ATOM 1302 C CA . PHE A 1 168 ? 6.588 -3.461 -6.025 1.00 79.62 168 PHE A CA 1
ATOM 1303 C C . PHE A 1 168 ? 7.620 -3.124 -7.086 1.00 79.62 168 PHE A C 1
ATOM 1305 O O . PHE A 1 168 ? 8.464 -2.242 -6.918 1.00 79.62 168 PHE A O 1
ATOM 1312 N N . ILE A 1 169 ? 7.544 -3.851 -8.192 1.00 76.50 169 ILE A N 1
ATOM 1313 C CA . ILE A 1 169 ? 8.352 -3.619 -9.383 1.00 76.50 169 ILE A CA 1
ATOM 1314 C C . ILE A 1 169 ? 7.407 -3.455 -10.569 1.00 76.50 169 ILE A C 1
ATOM 1316 O O . ILE A 1 169 ? 6.473 -4.241 -10.749 1.00 76.50 169 ILE A O 1
ATOM 1320 N N . LEU A 1 170 ? 7.684 -2.445 -11.393 1.00 74.56 170 LEU A N 1
ATOM 1321 C CA . LEU A 1 170 ? 7.051 -2.251 -12.690 1.00 74.56 170 LEU A CA 1
ATOM 1322 C C . LEU A 1 170 ? 7.997 -2.761 -13.767 1.00 74.56 170 LEU A C 1
ATOM 1324 O O . LEU A 1 170 ? 9.025 -2.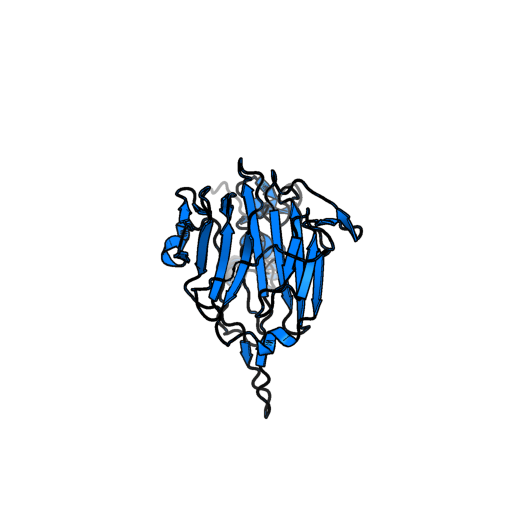146 -14.030 1.00 74.56 170 LEU A O 1
ATOM 1328 N N . VAL A 1 171 ? 7.657 -3.877 -14.408 1.00 72.00 171 VAL A N 1
ATOM 1329 C CA . VAL A 1 171 ? 8.461 -4.392 -15.520 1.00 72.00 171 VAL A CA 1
ATOM 1330 C C . VAL A 1 171 ? 7.898 -3.840 -16.830 1.00 72.00 171 VAL A C 1
ATOM 1332 O O . VAL A 1 171 ? 6.805 -4.260 -17.233 1.00 72.00 171 VAL A O 1
ATOM 1335 N N . PRO A 1 172 ? 8.613 -2.932 -17.521 1.00 64.06 172 PRO A N 1
ATOM 1336 C CA . PRO A 1 172 ? 8.130 -2.343 -18.759 1.00 64.06 172 PRO A CA 1
ATOM 1337 C C . PRO A 1 172 ? 7.960 -3.394 -19.864 1.00 64.06 172 PRO A C 1
ATOM 1339 O O . PRO A 1 172 ? 8.604 -4.453 -19.903 1.00 64.06 172 PRO A O 1
ATOM 1342 N N . SER A 1 173 ? 7.062 -3.084 -20.794 1.00 62.34 173 SER A N 1
ATOM 1343 C CA . SER A 1 173 ? 6.836 -3.889 -21.988 1.00 62.34 173 SER A CA 1
ATOM 1344 C C . SER A 1 173 ? 7.697 -3.456 -23.159 1.00 62.34 173 SER A C 1
ATOM 1346 O O . SER A 1 173 ? 8.250 -2.363 -23.180 1.00 62.34 173 SER A O 1
ATOM 1348 N N . LYS A 1 174 ? 7.722 -4.290 -24.202 1.00 55.94 174 LYS A N 1
ATOM 1349 C CA . LYS A 1 174 ? 8.281 -3.914 -25.511 1.00 55.94 174 LYS A CA 1
ATOM 1350 C C . LYS A 1 174 ? 7.404 -2.892 -26.252 1.00 55.94 174 LYS A C 1
ATOM 1352 O O . LYS A 1 174 ? 7.876 -2.250 -27.185 1.00 55.94 174 LYS A O 1
ATOM 1357 N N . SER A 1 175 ? 6.135 -2.768 -25.861 1.00 55.94 175 SER A N 1
ATOM 1358 C CA . SER A 1 175 ? 5.197 -1.775 -26.387 1.00 55.94 175 SER A CA 1
ATOM 1359 C C . SER A 1 175 ? 5.482 -0.390 -25.799 1.00 55.94 175 SER A C 1
ATOM 1361 O O . SER A 1 175 ? 5.675 -0.257 -24.594 1.00 55.94 175 SER A O 1
ATOM 1363 N N . ARG A 1 176 ? 5.476 0.648 -26.647 1.00 52.94 176 ARG A N 1
ATOM 1364 C CA . ARG A 1 176 ? 5.571 2.062 -26.235 1.00 52.94 176 ARG A CA 1
ATOM 1365 C C . ARG A 1 176 ? 4.251 2.629 -25.698 1.00 52.94 176 ARG A C 1
ATOM 1367 O O . ARG A 1 176 ? 4.214 3.798 -25.324 1.00 52.94 176 ARG A O 1
ATOM 1374 N N . ASN A 1 177 ? 3.179 1.839 -25.680 1.00 54.00 177 ASN A N 1
ATOM 1375 C CA . ASN A 1 177 ? 1.897 2.287 -25.151 1.00 54.00 177 ASN A CA 1
ATOM 1376 C C . ASN A 1 177 ? 1.925 2.167 -23.620 1.00 54.00 177 ASN A C 1
ATOM 1378 O O . ASN A 1 177 ? 2.198 1.090 -23.086 1.00 54.00 177 ASN A O 1
ATOM 1382 N N . GLY A 1 178 ? 1.678 3.284 -22.930 1.00 54.53 178 GLY A N 1
ATOM 1383 C CA . GLY A 1 178 ? 1.540 3.323 -21.472 1.00 54.53 178 GLY A CA 1
ATOM 1384 C C . GLY A 1 178 ? 0.412 2.412 -20.971 1.00 54.53 178 GLY A C 1
ATOM 1385 O O . GLY A 1 178 ? -0.498 2.071 -21.726 1.00 54.53 178 GLY A O 1
ATOM 1386 N N . GLY A 1 179 ? 0.505 1.990 -19.709 1.00 60.97 179 GLY A N 1
ATOM 1387 C CA . GLY A 1 179 ? -0.535 1.212 -19.023 1.00 60.97 179 GLY A CA 1
ATOM 1388 C C . GLY A 1 179 ? -1.542 2.102 -18.286 1.00 60.97 179 GLY A C 1
ATOM 1389 O O . GLY A 1 179 ? -1.354 3.315 -18.214 1.00 60.97 179 GLY A O 1
ATOM 1390 N N . PHE A 1 180 ? -2.589 1.496 -17.713 1.00 66.44 180 PHE A N 1
ATOM 1391 C CA . PHE A 1 180 ? -3.588 2.203 -16.891 1.00 66.44 180 PHE A CA 1
ATOM 1392 C C . PHE A 1 180 ? -3.153 2.365 -15.425 1.00 66.44 180 PHE A C 1
ATOM 1394 O O . PHE A 1 180 ? -3.740 3.146 -14.686 1.00 66.44 180 PHE A O 1
ATOM 1401 N N . GLY A 1 181 ? -2.082 1.679 -15.017 1.00 73.56 181 GLY A N 1
ATOM 1402 C CA . GLY A 1 181 ? -1.521 1.771 -13.673 1.00 73.56 181 GLY A CA 1
ATOM 1403 C C . GLY A 1 181 ? -2.087 0.717 -12.726 1.00 73.56 181 GLY A C 1
ATOM 1404 O O . GLY A 1 181 ? -2.650 -0.299 -13.141 1.00 73.56 181 GLY A O 1
ATOM 1405 N N . PHE A 1 182 ? -1.884 0.943 -11.433 1.00 79.25 182 PHE A N 1
ATOM 1406 C CA . PHE A 1 182 ? -2.416 0.095 -10.376 1.00 79.25 182 PHE A CA 1
ATOM 1407 C C . PHE A 1 182 ? -2.806 0.931 -9.170 1.00 79.25 182 PHE A C 1
ATOM 1409 O O . PHE A 1 182 ? -2.296 2.034 -8.979 1.00 79.25 182 PHE A O 1
ATOM 1416 N N . THR A 1 183 ? -3.668 0.359 -8.344 1.00 80.56 183 THR A N 1
ATOM 1417 C CA . THR A 1 183 ? -4.215 0.990 -7.155 1.00 80.56 183 THR A CA 1
ATOM 1418 C C . THR A 1 183 ? -4.096 0.040 -5.968 1.00 80.56 183 THR A C 1
ATOM 1420 O O . THR A 1 183 ? -4.337 -1.162 -6.087 1.00 80.56 183 THR A O 1
ATOM 1423 N N . PHE A 1 184 ? -3.720 0.586 -4.812 1.00 84.75 184 PHE A N 1
ATOM 1424 C CA . PHE A 1 184 ? -4.033 -0.009 -3.513 1.00 84.75 184 PHE A CA 1
ATOM 1425 C C . PHE A 1 184 ? -5.417 0.497 -3.111 1.00 84.75 184 PHE A C 1
ATOM 1427 O O . PHE A 1 184 ? -5.629 1.709 -3.098 1.00 84.75 184 PHE A O 1
ATOM 1434 N N . THR A 1 185 ? -6.339 -0.405 -2.786 1.00 84.75 185 THR A N 1
ATOM 1435 C CA . THR A 1 185 ? -7.741 -0.046 -2.563 1.00 84.75 185 THR A CA 1
ATOM 1436 C C . THR A 1 185 ? -8.280 -0.506 -1.212 1.00 84.75 185 THR A C 1
ATOM 1438 O O . THR A 1 185 ? -7.889 -1.548 -0.673 1.00 84.75 185 THR A O 1
ATOM 1441 N N . LEU A 1 186 ? -9.207 0.301 -0.695 1.00 85.69 186 LEU A N 1
ATOM 1442 C CA . LEU A 1 186 ? -10.119 -0.013 0.395 1.00 85.69 186 LEU A CA 1
ATOM 1443 C C . LEU A 1 186 ? -11.533 -0.008 -0.187 1.00 85.69 186 LEU A C 1
ATOM 1445 O O . LEU A 1 186 ? -12.039 1.050 -0.553 1.00 85.69 186 LEU A O 1
ATOM 1449 N N . SER A 1 187 ? -12.178 -1.170 -0.240 1.00 84.69 187 SER A N 1
ATOM 1450 C CA . SER A 1 187 ? -13.474 -1.340 -0.906 1.00 84.69 187 SER A CA 1
ATOM 1451 C C . SER A 1 187 ? -14.477 -2.067 -0.012 1.00 84.69 187 SER A C 1
ATOM 1453 O O . SER A 1 187 ? -14.074 -2.967 0.723 1.00 84.69 187 SER A O 1
ATOM 1455 N N . PRO A 1 188 ? -15.785 -1.753 -0.050 1.00 84.38 188 PRO A N 1
ATOM 1456 C CA . PRO A 1 188 ? -16.788 -2.510 0.706 1.00 84.38 188 PRO A CA 1
ATOM 1457 C C . PRO A 1 188 ? -16.920 -3.968 0.234 1.00 84.38 188 PRO A C 1
ATOM 1459 O O . PRO A 1 188 ? -17.466 -4.803 0.954 1.00 84.38 188 PRO A O 1
ATOM 1462 N N . THR A 1 189 ? -16.407 -4.300 -0.955 1.00 78.62 189 THR A N 1
ATOM 1463 C CA . THR A 1 189 ? -16.420 -5.656 -1.514 1.00 78.62 189 THR A CA 1
ATOM 1464 C C . THR A 1 189 ? -15.042 -6.051 -2.049 1.00 78.62 189 THR A C 1
ATOM 1466 O O . THR A 1 189 ? -14.340 -5.205 -2.591 1.00 78.62 189 THR A O 1
ATOM 1469 N N . PRO A 1 190 ? -14.650 -7.339 -2.003 1.00 58.91 190 PRO A N 1
ATOM 1470 C CA . PRO A 1 190 ? -13.370 -7.815 -2.548 1.00 58.91 190 PRO A CA 1
ATOM 1471 C C . PRO A 1 190 ? -13.345 -7.886 -4.089 1.00 58.91 190 PRO A C 1
ATOM 1473 O O . PRO A 1 190 ? -12.464 -8.512 -4.672 1.00 58.91 190 PRO A O 1
ATOM 1476 N N . VAL A 1 191 ? -14.339 -7.283 -4.741 1.00 57.72 191 VAL A N 1
ATOM 1477 C CA . VAL A 1 191 ? -14.485 -7.186 -6.190 1.00 57.72 191 VAL A CA 1
ATOM 1478 C C . VAL A 1 191 ? -14.574 -5.702 -6.501 1.00 57.72 191 VAL A C 1
ATOM 1480 O O . VAL A 1 191 ? -15.581 -5.065 -6.202 1.00 57.72 191 VAL A O 1
ATOM 1483 N N . GLU A 1 192 ? -13.516 -5.140 -7.068 1.00 54.09 192 GLU A N 1
ATOM 1484 C CA . GLU A 1 192 ? -13.520 -3.762 -7.542 1.00 54.09 192 GLU A CA 1
ATOM 1485 C C . GLU A 1 192 ? -12.834 -3.708 -8.900 1.00 54.09 192 GLU A C 1
ATOM 1487 O O . GLU A 1 192 ? -11.686 -4.129 -9.054 1.00 54.09 192 GLU A O 1
ATOM 1492 N N . PHE A 1 193 ? -13.557 -3.193 -9.888 1.00 51.59 193 PHE A N 1
ATOM 1493 C CA . PHE A 1 193 ? -13.018 -2.887 -11.203 1.00 51.59 193 PHE A CA 1
ATOM 1494 C C . PHE A 1 193 ? -13.083 -1.382 -11.397 1.00 51.59 193 PHE A C 1
ATOM 1496 O O . PHE A 1 193 ? -13.961 -0.880 -12.093 1.00 51.59 193 PHE A O 1
ATOM 1503 N N . ASP A 1 194 ? -12.145 -0.673 -10.780 1.00 44.06 194 ASP A N 1
ATOM 1504 C CA . ASP A 1 194 ? -11.819 0.674 -11.215 1.00 44.06 194 ASP A CA 1
ATOM 1505 C C . ASP A 1 194 ? -10.312 0.777 -11.441 1.00 44.06 194 ASP A C 1
ATOM 1507 O O . ASP A 1 194 ? -9.495 0.739 -10.517 1.00 44.06 194 ASP A O 1
ATOM 1511 N N . THR A 1 195 ? -9.935 0.793 -12.715 1.00 48.47 195 THR A N 1
ATOM 1512 C CA . THR A 1 195 ? -8.574 1.089 -13.148 1.00 48.47 195 THR A CA 1
ATOM 1513 C C . THR A 1 195 ? -8.641 2.455 -13.798 1.00 48.47 195 THR A C 1
ATOM 1515 O O . THR A 1 195 ? -9.231 2.599 -14.872 1.00 48.47 195 THR A O 1
ATOM 1518 N N . VAL A 1 196 ? -8.067 3.445 -13.118 1.00 49.25 196 VAL A N 1
ATOM 1519 C CA . VAL A 1 196 ? -8.043 4.842 -13.550 1.00 49.25 196 VAL A CA 1
ATOM 1520 C C . VAL A 1 196 ? -7.546 4.932 -14.995 1.00 49.25 196 VAL A C 1
ATOM 1522 O O . VAL A 1 196 ? -6.548 4.323 -15.381 1.00 49.25 196 VAL A O 1
ATOM 1525 N N . GLN A 1 197 ? -8.237 5.717 -15.820 1.00 44.50 197 GLN A N 1
ATOM 1526 C CA . GLN A 1 197 ? -7.653 6.175 -17.073 1.00 44.50 197 GLN A CA 1
ATOM 1527 C C . GLN A 1 197 ? -6.562 7.187 -16.734 1.00 44.50 197 GLN A C 1
ATOM 1529 O O . GLN A 1 197 ? -6.866 8.275 -16.257 1.00 44.50 197 GLN A O 1
ATOM 1534 N N . GLY A 1 198 ? -5.304 6.888 -17.064 1.00 46.56 198 GLY A N 1
ATOM 1535 C CA . GLY A 1 198 ? -4.230 7.888 -17.100 1.00 46.56 198 GLY A CA 1
ATOM 1536 C C . GLY A 1 198 ? -4.420 8.938 -18.208 1.00 46.56 198 GLY A C 1
ATOM 1537 O O . GLY A 1 198 ? -3.448 9.336 -18.845 1.00 46.56 198 GLY A O 1
ATOM 1538 N N . PHE A 1 199 ? -5.658 9.330 -18.531 1.00 38.06 199 PHE A N 1
ATOM 1539 C CA . PHE A 1 199 ? -5.985 10.076 -19.738 1.00 38.06 199 PHE A CA 1
ATOM 1540 C C . PHE A 1 199 ? -6.741 11.378 -19.453 1.00 38.06 199 PHE A C 1
ATOM 1542 O O . PHE A 1 199 ? -7.907 11.367 -19.072 1.00 38.06 199 PHE A O 1
ATOM 1549 N N . ARG A 1 200 ? -6.053 12.473 -19.816 1.00 42.69 200 ARG A N 1
ATOM 1550 C CA . ARG A 1 200 ? -6.467 13.886 -19.913 1.00 42.69 200 ARG A CA 1
ATOM 1551 C C . ARG A 1 200 ? -6.445 14.695 -18.620 1.00 42.69 200 ARG A C 1
ATOM 1553 O O . ARG A 1 200 ? -7.493 15.075 -18.135 1.00 42.69 200 ARG A O 1
ATOM 1560 N N . ASP A 1 201 ? -5.252 15.153 -18.256 1.00 41.00 201 ASP A N 1
ATOM 1561 C CA . ASP A 1 201 ? -5.085 16.530 -17.791 1.00 41.00 201 ASP A CA 1
ATOM 1562 C C . ASP A 1 201 ? -3.866 17.142 -18.486 1.00 41.00 201 ASP A C 1
ATOM 1564 O O . ASP A 1 201 ? -2.785 16.557 -18.535 1.00 41.00 201 ASP A O 1
ATOM 1568 N N . GLY A 1 202 ? -4.060 18.302 -19.113 1.00 42.91 202 GLY A N 1
ATOM 1569 C CA . GLY A 1 202 ? -3.101 18.969 -20.003 1.00 42.91 202 GLY A CA 1
ATOM 1570 C C . GLY A 1 202 ? -1.824 19.499 -19.339 1.00 42.91 202 GLY A C 1
ATOM 1571 O O . GLY A 1 202 ? -1.212 20.404 -19.899 1.00 42.91 202 GLY A O 1
ATOM 1572 N N . ALA A 1 203 ? -1.432 18.974 -18.174 1.00 42.62 203 ALA A N 1
ATOM 1573 C CA . ALA A 1 203 ? -0.276 19.431 -17.408 1.00 42.62 203 ALA A CA 1
ATOM 1574 C C . ALA A 1 203 ? 0.952 18.507 -17.483 1.00 42.62 203 ALA A C 1
ATOM 1576 O O . ALA A 1 203 ? 2.054 19.016 -17.327 1.00 42.62 203 ALA A O 1
ATOM 1577 N N . ASP A 1 204 ? 0.824 17.211 -17.797 1.00 45.72 204 ASP A N 1
ATOM 1578 C CA . ASP A 1 204 ? 1.991 16.379 -18.138 1.00 45.72 204 ASP A CA 1
ATOM 1579 C C . ASP A 1 204 ? 1.589 15.069 -18.837 1.00 45.72 204 ASP A C 1
ATOM 1581 O O . ASP A 1 204 ? 1.547 13.988 -18.255 1.00 45.72 204 ASP A O 1
ATOM 1585 N N . ALA A 1 205 ? 1.293 15.147 -20.135 1.00 40.09 205 ALA A N 1
ATOM 1586 C CA . ALA A 1 205 ? 0.907 13.990 -20.948 1.00 40.09 205 ALA A CA 1
ATOM 1587 C C . ALA A 1 205 ? 2.054 12.978 -21.203 1.00 40.09 205 ALA A C 1
ATOM 1589 O O . ALA A 1 205 ? 1.936 12.136 -22.098 1.00 40.09 205 ALA A O 1
ATOM 1590 N N . ARG A 1 206 ? 3.185 13.071 -20.485 1.00 47.78 206 ARG A N 1
ATOM 1591 C CA . ARG A 1 206 ? 4.353 12.188 -20.653 1.00 47.78 206 ARG A CA 1
ATOM 1592 C C . ARG A 1 206 ? 4.878 11.556 -19.355 1.00 47.78 206 ARG A C 1
ATOM 1594 O O . ARG A 1 206 ? 5.737 10.681 -19.462 1.00 47.78 206 ARG A O 1
ATOM 1601 N N . GLY A 1 207 ? 4.375 11.936 -18.178 1.00 59.44 207 GLY A N 1
ATOM 1602 C CA . GLY A 1 207 ? 4.869 11.458 -16.879 1.00 59.44 207 GLY A CA 1
ATOM 1603 C C . GLY A 1 207 ? 3.985 10.400 -16.203 1.00 59.44 207 GLY A C 1
ATOM 1604 O O . GLY A 1 207 ? 2.758 10.472 -16.251 1.00 59.44 207 GLY A O 1
ATOM 1605 N N . ASN A 1 208 ? 4.607 9.424 -15.529 1.00 68.75 208 ASN A N 1
ATOM 1606 C CA . ASN A 1 208 ? 3.902 8.567 -14.567 1.00 68.75 208 ASN A CA 1
ATOM 1607 C C . ASN A 1 208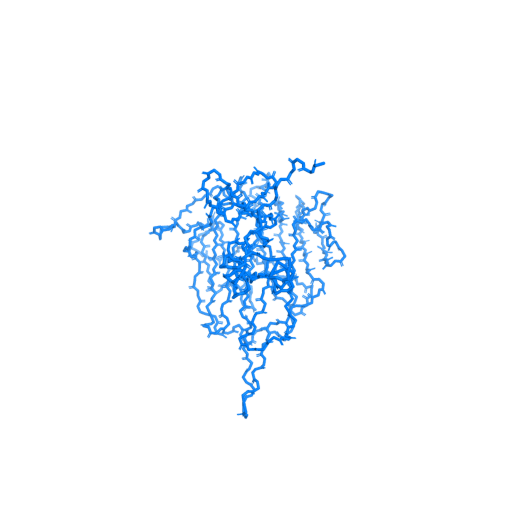 ? 3.595 9.387 -13.301 1.00 68.75 208 ASN A C 1
ATOM 1609 O O . A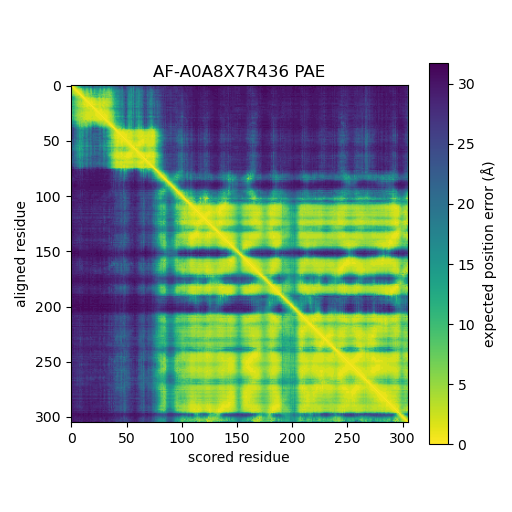SN A 1 208 ? 4.471 10.093 -12.796 1.00 68.75 208 ASN A O 1
ATOM 1613 N N . HIS A 1 209 ? 2.377 9.271 -12.776 1.00 76.75 209 HIS A N 1
ATOM 1614 C CA . HIS A 1 209 ? 1.911 10.005 -11.597 1.00 76.75 209 HIS A CA 1
ATOM 1615 C C . HIS A 1 209 ? 1.360 9.056 -10.527 1.00 76.75 209 HIS A C 1
ATOM 1617 O O . HIS A 1 209 ? 1.027 7.903 -10.804 1.00 76.75 209 HIS A O 1
ATOM 1623 N N . ILE A 1 210 ? 1.272 9.558 -9.298 1.00 82.44 210 ILE A N 1
ATOM 1624 C CA . ILE A 1 210 ? 0.632 8.915 -8.152 1.00 82.44 210 ILE A CA 1
ATOM 1625 C C . ILE A 1 210 ? -0.541 9.791 -7.728 1.00 82.44 210 ILE A C 1
ATOM 1627 O O . ILE A 1 210 ? -0.377 10.994 -7.526 1.00 82.44 210 ILE A O 1
ATOM 1631 N N . GLY A 1 211 ? -1.718 9.181 -7.605 1.00 82.56 211 GLY A N 1
ATOM 1632 C CA . GLY A 1 211 ? -2.959 9.855 -7.242 1.00 82.56 211 GLY A CA 1
ATOM 1633 C C . GLY A 1 211 ? -3.576 9.324 -5.952 1.00 82.56 211 GLY A C 1
ATOM 1634 O O . GLY A 1 211 ? -3.360 8.170 -5.580 1.00 82.56 211 GLY A O 1
ATOM 1635 N N . LEU A 1 212 ? -4.354 10.175 -5.279 1.00 84.19 212 LEU A N 1
ATOM 1636 C CA . LEU A 1 212 ? -5.277 9.773 -4.219 1.00 84.19 212 LEU A CA 1
ATOM 1637 C C . LEU A 1 212 ? -6.717 9.935 -4.709 1.00 84.19 212 LEU A C 1
ATOM 1639 O O . LEU A 1 212 ? -7.158 11.048 -5.004 1.00 84.19 212 LEU A O 1
ATOM 1643 N N . ASN A 1 213 ? -7.446 8.825 -4.751 1.00 81.88 213 ASN A N 1
ATOM 1644 C CA . ASN A 1 213 ? -8.814 8.741 -5.242 1.00 81.88 213 ASN A CA 1
ATOM 1645 C C . ASN A 1 213 ? -9.746 8.406 -4.079 1.00 81.88 213 ASN A C 1
ATOM 1647 O O . ASN A 1 213 ? -9.510 7.453 -3.339 1.00 81.88 213 ASN A O 1
ATOM 1651 N N . PHE A 1 214 ? -10.816 9.181 -3.920 1.00 85.62 214 PHE A N 1
ATOM 1652 C CA . PHE A 1 214 ? -11.783 9.000 -2.842 1.00 85.62 214 PHE A CA 1
ATOM 1653 C C . PHE A 1 214 ? -13.186 8.864 -3.436 1.00 85.62 214 PHE A C 1
ATOM 1655 O O . PHE A 1 214 ? -13.845 9.869 -3.696 1.00 85.62 214 PHE A O 1
ATOM 1662 N N . ASN A 1 215 ? -13.625 7.619 -3.659 1.00 83.94 215 ASN A N 1
ATOM 1663 C CA . ASN A 1 215 ? -14.906 7.289 -4.302 1.00 83.94 215 ASN A CA 1
ATOM 1664 C C . ASN A 1 215 ? -15.098 7.977 -5.677 1.00 83.94 215 ASN A C 1
ATOM 1666 O O . ASN A 1 215 ? -16.187 8.444 -6.008 1.00 83.94 215 ASN A O 1
ATOM 1670 N N . SER A 1 216 ? -14.013 8.105 -6.449 1.00 77.00 216 SER A N 1
ATOM 1671 C CA . SER A 1 216 ? -14.003 8.711 -7.785 1.00 77.00 216 SER A CA 1
ATOM 1672 C C . SER A 1 216 ? -12.847 8.175 -8.633 1.00 77.00 216 SER A C 1
ATOM 1674 O O . SER A 1 216 ? -11.755 7.927 -8.122 1.00 77.00 216 SER A O 1
ATOM 1676 N N . VAL A 1 217 ? -13.055 8.109 -9.949 1.00 68.62 217 VAL A N 1
ATOM 1677 C CA . VAL A 1 217 ? -12.008 7.853 -10.956 1.00 68.62 217 VAL A CA 1
ATOM 1678 C C . VAL A 1 217 ? -11.010 9.007 -11.082 1.00 68.62 217 VAL A C 1
ATOM 1680 O O . VAL A 1 217 ? -9.891 8.811 -11.547 1.00 68.62 217 VAL A O 1
ATOM 1683 N N . THR A 1 218 ? -11.399 10.218 -10.674 1.00 73.00 218 THR A N 1
ATOM 1684 C CA . THR A 1 218 ? -10.539 11.406 -10.704 1.00 73.00 218 THR A CA 1
ATOM 1685 C C . THR A 1 218 ? -9.813 11.568 -9.377 1.00 73.00 218 THR A C 1
ATOM 1687 O O . THR A 1 218 ? -10.451 11.647 -8.325 1.00 73.00 218 THR A O 1
ATOM 1690 N N . SER A 1 219 ? -8.490 11.673 -9.429 1.00 78.38 219 SER A N 1
ATOM 1691 C CA . SER A 1 219 ? -7.660 11.889 -8.245 1.00 78.38 219 SER A CA 1
ATOM 1692 C C . SER A 1 219 ? -7.877 13.290 -7.672 1.00 78.38 219 SER A C 1
ATOM 1694 O O . SER A 1 219 ? -7.782 14.278 -8.398 1.00 78.38 219 SER A O 1
ATOM 1696 N N . ASP A 1 220 ? -8.096 13.393 -6.362 1.00 81.12 220 ASP A N 1
ATOM 1697 C CA . ASP A 1 220 ? -8.182 14.687 -5.669 1.00 81.12 220 ASP A CA 1
ATOM 1698 C C . ASP A 1 220 ? -6.809 15.336 -5.482 1.00 81.12 220 ASP A C 1
ATOM 1700 O O . ASP A 1 220 ? -6.684 16.558 -5.417 1.00 81.12 220 ASP A O 1
ATOM 1704 N N . VAL A 1 221 ? -5.777 14.501 -5.367 1.00 83.19 221 VAL A N 1
ATOM 1705 C CA . VAL A 1 221 ? -4.377 14.911 -5.273 1.00 83.19 221 VAL A CA 1
ATOM 1706 C C . VAL A 1 221 ? -3.581 14.070 -6.252 1.00 83.19 221 VAL A C 1
ATOM 1708 O O . VAL A 1 221 ? -3.789 12.859 -6.320 1.00 83.19 221 VAL A O 1
ATOM 1711 N N . GLN A 1 222 ? -2.674 14.704 -6.993 1.00 82.06 222 GLN A N 1
ATOM 1712 C CA . GLN A 1 222 ? -1.756 14.042 -7.914 1.00 82.06 222 GLN A CA 1
ATOM 1713 C C . GLN A 1 222 ? -0.354 14.618 -7.758 1.00 82.06 222 GLN A C 1
ATOM 1715 O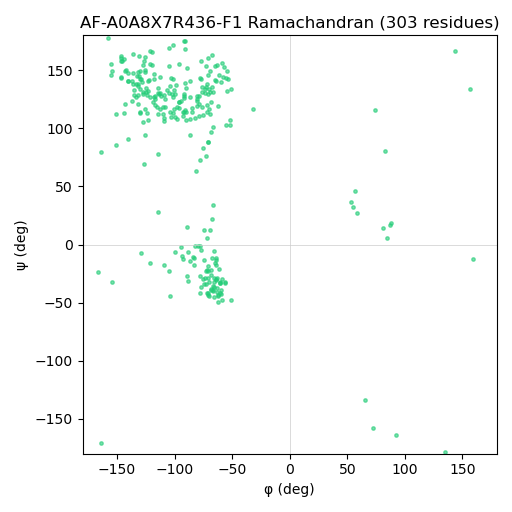 O . GLN A 1 222 ? -0.186 15.831 -7.654 1.00 82.06 222 GLN A O 1
ATOM 1720 N N . GLU A 1 223 ? 0.643 13.744 -7.779 1.00 82.69 223 GLU A N 1
ATOM 1721 C CA . GLU A 1 223 ? 2.059 14.104 -7.785 1.00 82.69 223 GLU A CA 1
ATOM 1722 C C . GLU A 1 223 ? 2.815 13.234 -8.803 1.00 82.69 223 GLU A C 1
ATOM 1724 O O . GLU A 1 223 ? 2.455 12.068 -8.993 1.00 82.69 223 GLU A O 1
ATOM 1729 N N . PRO A 1 224 ? 3.874 13.743 -9.458 1.00 82.06 224 PRO A N 1
ATOM 1730 C CA . PRO A 1 224 ? 4.784 12.910 -10.240 1.00 82.06 224 PRO A CA 1
ATOM 1731 C C . PRO A 1 224 ? 5.397 11.786 -9.389 1.00 82.06 224 PRO A C 1
ATOM 1733 O O . PRO A 1 224 ? 5.565 11.935 -8.177 1.00 82.06 224 PRO A O 1
ATOM 1736 N N . VAL A 1 225 ? 5.771 10.663 -10.012 1.00 79.69 225 VAL A N 1
ATOM 1737 C CA . VAL A 1 225 ? 6.487 9.574 -9.318 1.00 79.69 225 VAL A CA 1
ATOM 1738 C C . VAL A 1 225 ? 7.923 10.015 -8.993 1.00 79.69 225 VAL A C 1
ATOM 1740 O O . VAL A 1 225 ? 8.850 9.768 -9.760 1.00 79.69 225 VAL A O 1
ATOM 1743 N N . VAL A 1 226 ? 8.100 10.650 -7.836 1.00 86.12 226 VAL A N 1
ATOM 1744 C CA . VAL A 1 226 ? 9.384 11.114 -7.279 1.00 86.12 226 VAL A CA 1
ATOM 1745 C C . VAL A 1 226 ? 9.457 10.786 -5.787 1.00 86.12 226 VAL A C 1
ATOM 1747 O O . VAL A 1 226 ? 8.436 10.480 -5.169 1.00 86.12 226 VAL A O 1
ATOM 1750 N N . TYR A 1 227 ? 10.647 10.832 -5.189 1.00 87.12 227 TYR A N 1
ATOM 1751 C CA . TYR A 1 227 ? 10.779 10.796 -3.727 1.00 87.12 227 TYR A CA 1
ATOM 1752 C C . TYR A 1 227 ? 11.121 12.181 -3.187 1.00 87.12 227 TYR A C 1
ATOM 1754 O O . TYR A 1 227 ? 11.730 12.993 -3.881 1.00 87.12 227 TYR A O 1
ATOM 1762 N N . THR A 1 228 ? 10.748 12.451 -1.938 1.00 87.00 228 THR A N 1
ATOM 1763 C CA . THR A 1 228 ? 11.190 13.656 -1.231 1.00 87.00 228 THR A CA 1
ATOM 1764 C C . THR A 1 228 ? 12.401 13.293 -0.379 1.00 87.00 228 THR A C 1
ATOM 1766 O O . THR A 1 228 ? 12.289 12.436 0.495 1.00 87.00 228 THR A O 1
ATOM 1769 N N . SER A 1 229 ? 13.566 13.889 -0.637 1.00 84.31 229 SER A N 1
ATOM 1770 C CA . SER A 1 229 ? 14.752 13.693 0.203 1.00 84.31 229 SER A CA 1
ATOM 1771 C C . SER A 1 229 ? 14.553 14.319 1.585 1.00 84.31 229 SER A C 1
ATOM 1773 O O . SER A 1 229 ? 13.671 15.155 1.776 1.00 84.31 229 SER A O 1
ATOM 1775 N N . ASP A 1 230 ? 15.376 13.942 2.566 1.00 81.31 230 ASP A N 1
ATOM 1776 C CA . ASP A 1 230 ? 15.273 14.486 3.930 1.00 81.31 230 ASP A CA 1
ATOM 1777 C C . ASP A 1 230 ? 15.562 16.003 3.998 1.00 81.31 230 ASP A C 1
ATOM 1779 O O . ASP A 1 230 ? 15.228 16.660 4.981 1.00 81.31 230 ASP A O 1
ATOM 1783 N N . GLU A 1 231 ? 16.127 16.583 2.932 1.00 83.19 231 GLU A N 1
ATOM 1784 C CA . GLU A 1 231 ? 16.288 18.033 2.751 1.00 83.19 231 GLU A CA 1
ATOM 1785 C C . GLU A 1 231 ? 15.020 18.723 2.208 1.00 83.19 231 GLU A C 1
ATOM 1787 O O . GLU A 1 231 ? 15.007 19.937 2.003 1.00 83.19 231 GLU A O 1
ATOM 1792 N N . GLY A 1 232 ? 13.954 17.963 1.941 1.00 83.19 232 GLY A N 1
ATOM 1793 C CA . GLY A 1 232 ? 12.688 18.463 1.406 1.00 83.19 232 GLY A CA 1
ATOM 1794 C C . GLY A 1 232 ? 12.687 18.693 -0.107 1.00 83.19 232 GLY A C 1
ATOM 1795 O O . GLY A 1 232 ? 11.781 19.352 -0.617 1.00 83.19 232 GLY A O 1
ATOM 1796 N N . ARG A 1 233 ? 13.681 18.179 -0.845 1.00 87.56 233 ARG A N 1
ATOM 1797 C CA . ARG A 1 233 ? 13.729 18.290 -2.312 1.00 87.56 233 ARG A CA 1
ATOM 1798 C C . ARG A 1 233 ? 13.049 17.093 -2.967 1.00 87.56 233 ARG A C 1
ATOM 1800 O O . ARG A 1 233 ? 13.240 15.962 -2.534 1.00 87.56 233 ARG A O 1
ATOM 1807 N N . LYS A 1 234 ? 12.280 17.343 -4.028 1.00 87.19 234 LYS A N 1
ATOM 1808 C CA . LYS A 1 234 ? 11.713 16.290 -4.880 1.00 87.19 234 LYS A CA 1
ATOM 1809 C C . LYS A 1 234 ? 12.783 15.810 -5.862 1.00 87.19 234 LYS A C 1
ATOM 1811 O O . LYS A 1 234 ? 13.361 16.626 -6.577 1.00 87.19 234 LYS A O 1
ATOM 1816 N N . GLU A 1 235 ? 13.046 14.509 -5.874 1.00 86.38 235 GLU A N 1
ATOM 1817 C CA . GLU A 1 235 ? 14.116 13.882 -6.649 1.00 86.38 235 GLU A CA 1
ATOM 1818 C C . GLU A 1 235 ? 13.592 12.689 -7.461 1.00 86.38 235 GLU A C 1
ATOM 1820 O O . GLU A 1 235 ? 12.854 11.830 -6.963 1.00 86.38 235 GLU A O 1
ATOM 1825 N N . ASP A 1 236 ? 13.993 12.641 -8.731 1.00 84.38 236 ASP A N 1
ATOM 1826 C CA . ASP A 1 236 ? 13.692 11.539 -9.639 1.00 84.38 236 ASP A CA 1
ATOM 1827 C C . ASP A 1 236 ? 14.507 10.285 -9.303 1.00 84.38 236 ASP A C 1
ATOM 1829 O O . ASP A 1 236 ? 15.631 10.339 -8.798 1.00 84.38 236 ASP A O 1
ATOM 1833 N N . PHE A 1 237 ? 13.960 9.124 -9.658 1.00 78.69 237 PHE A N 1
ATOM 1834 C CA . PHE A 1 237 ? 14.652 7.844 -9.558 1.00 78.69 237 PHE A CA 1
ATOM 1835 C C . PHE A 1 237 ? 14.235 6.897 -10.685 1.00 78.69 237 PHE A C 1
ATOM 1837 O O . PHE A 1 237 ? 13.190 7.066 -11.311 1.00 78.69 237 PHE A O 1
ATOM 1844 N N . GLN A 1 238 ? 15.059 5.881 -10.960 1.00 75.94 238 GLN A N 1
ATOM 1845 C CA . GLN A 1 238 ? 14.807 4.920 -12.038 1.00 75.94 238 GLN A CA 1
ATOM 1846 C C . GLN A 1 238 ? 13.753 3.877 -11.629 1.00 75.94 238 GLN A C 1
ATOM 1848 O O . GLN A 1 238 ? 14.056 2.713 -11.385 1.00 75.94 238 GLN A O 1
ATOM 1853 N N . TYR A 1 239 ? 12.489 4.287 -11.564 1.00 67.06 239 TYR A N 1
ATOM 1854 C CA . TYR A 1 239 ? 11.370 3.437 -11.138 1.00 67.06 239 TYR A CA 1
ATOM 1855 C C . TYR A 1 239 ? 11.036 2.275 -12.099 1.00 67.06 239 TYR A C 1
ATOM 1857 O O . TYR A 1 239 ? 10.263 1.390 -11.743 1.00 67.06 239 TYR A O 1
ATOM 1865 N N . GLU A 1 240 ? 11.587 2.260 -13.320 1.00 65.19 240 GLU A N 1
ATOM 1866 C CA . GLU A 1 240 ? 11.398 1.163 -14.291 1.00 65.19 240 GLU A CA 1
ATOM 1867 C C . GLU A 1 240 ? 12.409 0.016 -14.126 1.00 65.19 240 GLU A C 1
ATOM 1869 O O . GLU A 1 240 ? 12.229 -1.061 -14.694 1.00 65.19 240 GLU A O 1
ATOM 1874 N N . THR A 1 241 ? 13.489 0.241 -13.376 1.00 64.38 241 THR A N 1
ATOM 1875 C CA . THR A 1 241 ? 14.562 -0.742 -13.144 1.00 64.38 241 THR A CA 1
ATOM 1876 C C . THR A 1 241 ? 14.758 -1.055 -11.665 1.00 64.38 241 THR A C 1
ATOM 1878 O O . THR A 1 241 ? 15.376 -2.066 -11.329 1.00 64.38 241 THR A O 1
ATOM 1881 N N . GLU A 1 242 ? 14.214 -0.224 -10.778 1.00 72.50 242 GLU A N 1
ATOM 1882 C CA . GLU A 1 242 ? 14.337 -0.358 -9.334 1.00 72.50 242 GLU A CA 1
ATOM 1883 C C . GLU A 1 242 ? 12.991 -0.700 -8.694 1.00 72.50 242 GLU A C 1
ATOM 1885 O O . GLU A 1 242 ? 11.935 -0.214 -9.094 1.00 72.50 242 GLU A O 1
ATOM 1890 N N . SER A 1 243 ? 13.028 -1.522 -7.647 1.00 78.94 243 SER A N 1
ATOM 1891 C CA . SER A 1 243 ? 11.857 -1.765 -6.810 1.00 78.94 243 SER A CA 1
ATOM 1892 C C . SER A 1 243 ? 11.477 -0.506 -6.037 1.00 78.94 243 SER A C 1
ATOM 1894 O O . SER A 1 243 ? 12.336 0.146 -5.432 1.00 78.94 243 SER A O 1
ATOM 1896 N N . ILE A 1 244 ? 10.186 -0.213 -6.006 1.00 82.69 244 ILE A N 1
ATOM 1897 C CA . ILE A 1 244 ? 9.609 0.975 -5.392 1.00 82.69 244 ILE A CA 1
ATOM 1898 C C . ILE A 1 244 ? 9.003 0.580 -4.057 1.00 82.69 244 ILE A C 1
ATOM 1900 O O . ILE A 1 244 ? 8.224 -0.369 -3.968 1.00 82.69 244 ILE A O 1
ATOM 1904 N N . ARG A 1 245 ? 9.352 1.327 -3.015 1.00 83.56 245 ARG A N 1
ATOM 1905 C CA . ARG A 1 245 ? 8.729 1.239 -1.702 1.00 83.56 245 ARG A CA 1
ATOM 1906 C C . ARG A 1 245 ? 7.724 2.368 -1.567 1.00 83.56 245 ARG A C 1
ATOM 1908 O O . ARG A 1 245 ? 8.069 3.531 -1.761 1.00 83.56 245 ARG A O 1
ATOM 1915 N N . VAL A 1 246 ? 6.510 2.021 -1.171 1.00 85.44 246 VAL A N 1
ATOM 1916 C CA . VAL A 1 246 ? 5.479 2.986 -0.797 1.00 85.44 246 VAL A CA 1
ATOM 1917 C C . VAL A 1 246 ? 5.035 2.695 0.625 1.00 85.44 246 VAL A C 1
ATOM 1919 O O . VAL A 1 246 ? 4.948 1.537 1.041 1.00 85.44 246 VAL A O 1
ATOM 1922 N N . ARG A 1 247 ? 4.789 3.753 1.389 1.00 82.69 247 ARG A N 1
ATOM 1923 C CA . ARG A 1 247 ? 4.190 3.691 2.715 1.00 82.69 247 ARG A CA 1
ATOM 1924 C C . ARG A 1 247 ? 3.069 4.714 2.799 1.00 82.69 247 ARG A C 1
ATOM 1926 O O . ARG A 1 247 ? 3.277 5.877 2.475 1.00 82.69 247 ARG A O 1
ATOM 1933 N N . LEU A 1 248 ? 1.905 4.267 3.236 1.00 84.56 248 LEU A N 1
ATOM 1934 C CA . LEU A 1 248 ? 0.722 5.081 3.449 1.00 84.56 248 LEU A CA 1
ATOM 1935 C C . LEU A 1 248 ? 0.384 5.033 4.936 1.00 84.56 248 LEU A C 1
ATOM 1937 O O . LEU A 1 248 ? 0.134 3.958 5.471 1.00 84.56 248 LEU A O 1
ATOM 1941 N N . ASP A 1 249 ? 0.381 6.183 5.596 1.00 84.19 249 ASP A N 1
ATOM 1942 C CA . ASP A 1 249 ? -0.009 6.323 6.995 1.00 84.19 249 ASP A CA 1
ATOM 1943 C C . ASP A 1 249 ? -1.211 7.261 7.088 1.00 84.19 249 ASP A C 1
ATOM 1945 O O . ASP A 1 249 ? -1.136 8.415 6.672 1.00 84.19 249 ASP A O 1
ATOM 1949 N N . TYR A 1 250 ? -2.307 6.790 7.668 1.00 83.25 250 TYR A N 1
ATOM 1950 C CA . TYR A 1 250 ? -3.462 7.604 8.014 1.00 83.25 250 TYR A CA 1
ATOM 1951 C C . TYR A 1 250 ? -3.590 7.703 9.533 1.00 83.25 250 TYR A C 1
ATOM 1953 O O . TYR A 1 250 ? -3.596 6.695 10.241 1.00 83.25 250 TYR A O 1
ATOM 1961 N N . ASN A 1 251 ? -3.700 8.925 10.042 1.00 82.25 251 ASN A N 1
ATOM 1962 C CA . ASN A 1 251 ? -3.955 9.199 11.447 1.00 82.25 251 ASN A CA 1
ATOM 1963 C C . ASN A 1 251 ? -5.434 9.557 11.631 1.00 82.25 251 ASN A C 1
ATOM 1965 O O . ASN A 1 251 ? -5.877 10.608 11.174 1.00 82.25 251 ASN A O 1
ATOM 1969 N N . GLY A 1 252 ? -6.179 8.697 12.325 1.00 79.94 252 GLY A N 1
ATOM 1970 C CA . GLY A 1 252 ? -7.617 8.838 12.541 1.00 79.94 252 GLY A CA 1
ATOM 1971 C C . GLY A 1 252 ? -8.020 10.071 13.343 1.00 79.94 252 GLY A C 1
ATOM 1972 O O . GLY A 1 252 ? -9.013 10.717 13.012 1.00 79.94 252 GLY A O 1
ATOM 1973 N N . SER A 1 253 ? -7.225 10.452 14.349 1.00 79.50 253 SER A N 1
ATOM 1974 C CA . SER A 1 253 ? -7.557 11.583 15.225 1.00 79.50 253 SER A CA 1
ATOM 1975 C C . SER A 1 253 ? -7.298 12.932 14.559 1.00 79.50 253 SER A C 1
ATOM 1977 O O . SER A 1 253 ? -8.071 13.873 14.736 1.00 79.50 253 SER A O 1
ATOM 1979 N N . THR A 1 254 ? -6.235 13.038 13.757 1.00 82.81 254 THR A N 1
ATOM 1980 C CA . THR A 1 254 ? -5.910 14.269 13.016 1.00 82.81 254 THR A CA 1
ATOM 1981 C C . THR A 1 254 ? -6.492 14.297 11.604 1.00 82.81 254 THR A C 1
ATOM 1983 O O . THR A 1 254 ? -6.518 15.356 10.974 1.00 82.81 254 THR A O 1
ATOM 1986 N N . GLN A 1 255 ? -6.983 13.155 11.115 1.00 87.88 255 GLN A N 1
ATOM 1987 C CA . GLN A 1 255 ? -7.445 12.925 9.743 1.00 87.88 255 GLN A CA 1
ATOM 1988 C C . GLN A 1 255 ? -6.349 13.187 8.699 1.00 87.88 255 GLN A C 1
ATOM 1990 O O . GLN A 1 255 ? -6.642 13.578 7.569 1.00 87.88 255 GLN A O 1
ATOM 1995 N N . MET A 1 256 ? -5.079 13.036 9.082 1.00 86.56 256 MET A N 1
ATOM 1996 C CA . MET A 1 256 ? -3.933 13.279 8.206 1.00 86.56 256 MET A CA 1
ATOM 1997 C C . MET A 1 256 ? -3.516 11.996 7.497 1.00 86.56 256 MET A C 1
ATOM 1999 O O . MET A 1 256 ? -3.259 10.988 8.152 1.00 86.56 256 MET A O 1
ATOM 2003 N N . LEU A 1 257 ? -3.399 12.064 6.174 1.00 90.12 257 LEU A N 1
ATOM 2004 C CA . LEU A 1 257 ? -2.881 11.009 5.316 1.00 90.12 257 LEU A CA 1
ATOM 2005 C C . LEU A 1 257 ? -1.502 11.415 4.794 1.00 90.12 257 LEU A C 1
ATOM 2007 O O . LEU A 1 257 ? -1.354 12.476 4.189 1.00 90.12 257 LEU A O 1
ATOM 2011 N N . ASN A 1 258 ? -0.512 10.557 5.014 1.00 89.06 258 ASN A N 1
ATOM 2012 C CA . ASN A 1 258 ? 0.857 10.720 4.549 1.00 89.06 258 ASN A CA 1
ATOM 2013 C C . ASN A 1 258 ? 1.216 9.575 3.604 1.00 89.06 258 ASN A C 1
ATOM 2015 O O . ASN A 1 258 ? 1.101 8.407 3.971 1.00 89.06 258 ASN A O 1
ATOM 2019 N N . LEU A 1 259 ? 1.690 9.913 2.410 1.00 90.44 259 LEU A N 1
ATOM 2020 C CA . LEU A 1 259 ? 2.193 8.968 1.425 1.00 90.44 259 LEU A CA 1
ATOM 2021 C C . LEU A 1 259 ? 3.683 9.211 1.210 1.00 90.44 259 LEU A C 1
ATOM 2023 O O . LEU A 1 259 ? 4.088 10.281 0.757 1.00 90.44 259 LEU A O 1
ATOM 2027 N N . ILE A 1 260 ? 4.499 8.211 1.519 1.00 86.94 260 ILE A N 1
ATOM 2028 C CA . ILE A 1 260 ? 5.947 8.219 1.320 1.00 86.94 260 ILE A CA 1
ATOM 2029 C C . ILE A 1 260 ? 6.263 7.261 0.176 1.00 86.94 260 ILE A C 1
ATOM 2031 O O . ILE A 1 260 ? 5.840 6.106 0.194 1.00 86.94 260 ILE A O 1
ATOM 2035 N N . VAL A 1 261 ? 7.028 7.737 -0.799 1.00 88.69 261 VAL A N 1
ATOM 2036 C CA . VAL A 1 261 ? 7.464 6.975 -1.972 1.00 88.69 261 VAL A CA 1
ATOM 2037 C C . VAL A 1 261 ? 8.980 7.050 -2.025 1.00 88.69 261 VAL A C 1
ATOM 2039 O O . VAL A 1 261 ? 9.539 8.134 -1.885 1.00 88.69 261 VAL A O 1
ATOM 2042 N N . SER A 1 262 ? 9.661 5.916 -2.187 1.00 86.88 262 SER A N 1
ATOM 2043 C CA . SER A 1 262 ? 11.121 5.897 -2.289 1.00 86.88 262 SER A CA 1
ATOM 2044 C C . SER A 1 262 ? 11.655 4.671 -3.035 1.00 86.88 262 SER A C 1
ATOM 2046 O O . SER A 1 262 ? 11.043 3.601 -2.973 1.00 86.88 262 SER A O 1
ATOM 2048 N N . PRO A 1 263 ? 12.853 4.752 -3.638 1.00 84.44 263 PRO A N 1
ATOM 2049 C CA . PRO A 1 263 ? 13.594 3.570 -4.067 1.00 84.44 263 PRO A CA 1
ATOM 2050 C C . PRO A 1 263 ? 13.797 2.588 -2.907 1.00 84.44 263 PRO A C 1
ATOM 2052 O O . PRO A 1 263 ? 14.249 2.973 -1.827 1.00 84.44 263 PRO A O 1
ATOM 2055 N N . ALA A 1 264 ? 13.524 1.299 -3.109 1.00 79.06 264 ALA A N 1
ATOM 2056 C CA . ALA A 1 264 ? 13.698 0.318 -2.035 1.00 79.06 264 ALA A CA 1
ATOM 2057 C C . ALA A 1 264 ? 15.170 -0.029 -1.756 1.00 79.06 264 ALA A C 1
ATOM 2059 O O . ALA A 1 264 ? 15.472 -0.594 -0.707 1.00 79.06 264 ALA A O 1
ATOM 2060 N N . LYS A 1 265 ? 16.091 0.354 -2.654 1.00 75.00 265 LYS A N 1
ATOM 2061 C CA . LYS A 1 265 ? 17.542 0.275 -2.414 1.00 75.00 265 LYS A CA 1
ATOM 2062 C C . LYS A 1 265 ? 17.986 1.136 -1.229 1.00 75.00 265 LYS A C 1
ATOM 2064 O O . LYS A 1 265 ? 19.048 0.890 -0.665 1.00 75.00 265 LYS A O 1
ATOM 2069 N N . PHE A 1 266 ? 17.193 2.142 -0.848 1.00 73.06 266 PHE A N 1
ATOM 2070 C CA . PHE A 1 266 ? 17.473 2.936 0.337 1.00 73.06 266 PHE A CA 1
ATOM 2071 C C . PHE A 1 266 ? 17.196 2.101 1.594 1.00 73.06 266 PHE A C 1
ATOM 2073 O O . PHE A 1 266 ? 16.054 1.669 1.804 1.00 73.06 266 PHE A O 1
ATOM 2080 N N . PRO A 1 267 ? 18.207 1.872 2.454 1.00 62.97 267 PRO A N 1
ATOM 2081 C CA . PRO A 1 267 ? 18.041 1.052 3.653 1.00 62.97 267 PRO A CA 1
ATOM 2082 C C . PRO A 1 267 ? 17.039 1.676 4.633 1.00 62.97 267 PRO A C 1
ATOM 2084 O O . PRO A 1 267 ? 16.345 0.962 5.351 1.00 62.97 267 PRO A O 1
ATOM 2087 N N . ILE A 1 268 ? 16.922 3.006 4.616 1.00 66.06 268 ILE A N 1
ATOM 2088 C CA . ILE A 1 268 ? 15.972 3.791 5.402 1.00 66.06 268 ILE A CA 1
ATOM 2089 C C . ILE A 1 268 ? 15.163 4.637 4.415 1.00 66.06 268 ILE A C 1
ATOM 2091 O O . ILE A 1 268 ? 15.739 5.263 3.529 1.00 66.06 268 ILE A O 1
ATOM 2095 N N . ALA A 1 269 ? 13.831 4.592 4.513 1.00 68.00 269 ALA A N 1
ATOM 2096 C CA . ALA A 1 269 ? 12.973 5.454 3.701 1.00 68.00 269 ALA A CA 1
ATOM 2097 C C . ALA A 1 269 ? 13.087 6.911 4.190 1.00 68.00 269 ALA A C 1
ATOM 2099 O O . ALA A 1 269 ? 13.217 7.102 5.402 1.00 68.00 269 ALA A O 1
ATOM 2100 N N . PRO A 1 270 ? 12.994 7.910 3.296 1.00 75.12 270 PRO A N 1
ATOM 2101 C CA . PRO A 1 270 ? 12.955 9.310 3.696 1.00 75.12 270 PRO A CA 1
ATOM 2102 C C . PRO A 1 270 ? 11.837 9.585 4.701 1.00 75.12 270 PRO A C 1
ATOM 2104 O O . PRO A 1 270 ? 10.783 8.940 4.679 1.00 75.12 270 PRO A O 1
ATOM 2107 N N . SER A 1 271 ? 12.064 10.558 5.579 1.00 76.19 271 SER A N 1
ATOM 2108 C CA . SER A 1 271 ? 11.103 10.906 6.634 1.00 76.19 271 SER A CA 1
ATOM 2109 C C . SER A 1 271 ? 10.002 11.849 6.147 1.00 76.19 271 SER A C 1
ATOM 2111 O O . SER A 1 271 ? 8.971 11.989 6.806 1.00 76.19 271 SER A O 1
ATOM 2113 N N . ILE A 1 272 ? 10.220 12.508 5.007 1.00 84.81 272 ILE A N 1
ATOM 2114 C CA . ILE A 1 272 ? 9.310 13.511 4.458 1.00 84.81 272 ILE A CA 1
ATOM 2115 C C . ILE A 1 272 ? 8.371 12.842 3.441 1.00 84.81 272 ILE A C 1
ATOM 2117 O O . ILE A 1 272 ? 8.847 12.229 2.482 1.00 84.81 272 ILE A O 1
ATOM 2121 N N . PRO A 1 273 ? 7.041 12.942 3.620 1.00 89.81 273 PRO A N 1
ATOM 2122 C CA . PRO A 1 273 ? 6.092 12.383 2.668 1.00 89.81 273 PRO A CA 1
ATOM 2123 C C . PRO A 1 273 ? 6.093 13.144 1.339 1.00 89.81 273 PRO A C 1
ATOM 2125 O O . PRO A 1 273 ? 6.321 14.352 1.289 1.00 89.81 273 PRO A O 1
ATOM 2128 N N . LEU A 1 274 ? 5.796 12.423 0.258 1.00 89.94 274 LEU A N 1
ATOM 2129 C CA . LEU A 1 274 ? 5.517 13.008 -1.051 1.00 89.94 274 LEU A CA 1
ATOM 2130 C C . LEU A 1 274 ? 4.174 13.747 -1.029 1.00 89.94 274 LEU A C 1
ATOM 2132 O O . LEU A 1 274 ? 4.083 14.871 -1.510 1.00 89.94 274 LEU A O 1
ATOM 2136 N N . ILE A 1 275 ? 3.151 13.121 -0.436 1.00 91.75 275 ILE A N 1
ATOM 2137 C CA . ILE A 1 275 ? 1.824 13.715 -0.245 1.00 91.75 275 ILE A CA 1
ATOM 2138 C C . ILE A 1 275 ? 1.507 13.722 1.246 1.00 91.75 275 ILE A C 1
ATOM 2140 O O . ILE A 1 275 ? 1.557 12.679 1.896 1.00 91.75 275 ILE A O 1
ATOM 2144 N N . SER A 1 276 ? 1.140 14.885 1.780 1.00 93.19 276 SER A N 1
ATOM 2145 C CA . SER A 1 276 ? 0.586 15.031 3.127 1.00 93.19 276 SER A CA 1
ATOM 2146 C C . SER A 1 276 ? -0.683 15.865 3.042 1.00 93.19 276 SER A C 1
ATOM 2148 O O . SER A 1 276 ? -0.630 17.039 2.683 1.00 93.19 276 SER A O 1
ATOM 2150 N N . GLN A 1 277 ? -1.830 15.249 3.319 1.00 92.44 277 GLN A N 1
ATOM 2151 C CA . GLN A 1 277 ? -3.133 15.874 3.116 1.00 92.44 277 GLN A CA 1
ATOM 2152 C C . GLN A 1 277 ? -4.088 15.522 4.252 1.00 92.44 277 GLN A C 1
ATOM 2154 O O . GLN A 1 277 ? -4.151 14.380 4.707 1.00 92.44 277 GLN A O 1
ATOM 2159 N N . ARG A 1 278 ? -4.890 16.501 4.680 1.00 94.38 278 ARG A N 1
ATOM 2160 C CA . ARG A 1 278 ? -6.011 16.249 5.586 1.00 94.38 278 ARG A CA 1
ATOM 2161 C C . ARG A 1 278 ? -7.211 15.724 4.796 1.00 94.38 278 ARG A C 1
ATOM 2163 O O . ARG A 1 278 ? -7.634 16.365 3.833 1.00 94.38 278 ARG A O 1
ATOM 2170 N N . VAL A 1 279 ? -7.775 14.596 5.225 1.00 92.88 279 VAL A N 1
ATOM 2171 C CA . VAL A 1 279 ? -8.854 13.870 4.536 1.00 92.88 279 VAL A CA 1
ATOM 2172 C C . VAL A 1 279 ? -10.040 13.627 5.486 1.00 92.88 279 VAL A C 1
ATOM 2174 O O . VAL A 1 279 ? -10.313 12.493 5.874 1.00 92.88 279 VAL A O 1
ATOM 2177 N N . PRO A 1 280 ? -10.783 14.677 5.881 1.00 90.81 280 PRO A N 1
ATOM 2178 C CA . PRO A 1 280 ? -11.916 14.523 6.798 1.00 90.81 280 PRO A CA 1
ATOM 2179 C C . PRO A 1 280 ? -13.059 13.701 6.186 1.00 90.81 280 PRO A C 1
ATOM 2181 O O . PRO A 1 280 ? -13.714 12.942 6.893 1.00 90.81 280 PRO A O 1
ATOM 2184 N N . LYS A 1 281 ? -13.238 13.802 4.862 1.00 90.56 281 LYS A N 1
ATOM 2185 C CA . LYS A 1 281 ? -14.270 13.098 4.089 1.00 90.56 281 LYS A CA 1
ATOM 2186 C C . LYS A 1 281 ? -14.131 11.576 4.080 1.00 90.56 281 LYS A C 1
ATOM 2188 O O . LYS A 1 281 ? -15.037 10.895 3.620 1.00 90.56 281 LYS A O 1
ATOM 2193 N N . LEU A 1 282 ? -13.006 11.027 4.552 1.00 88.62 282 LEU A N 1
ATOM 2194 C CA . LEU A 1 282 ? -12.822 9.578 4.608 1.00 88.62 282 LEU A CA 1
ATOM 2195 C C . LEU A 1 282 ? -13.876 8.918 5.509 1.00 88.62 282 LEU A C 1
ATOM 2197 O O . LEU A 1 282 ? -14.322 7.819 5.201 1.00 88.62 282 LEU A O 1
ATOM 2201 N N . LEU A 1 283 ? -14.315 9.617 6.564 1.00 89.31 283 LEU A N 1
ATOM 2202 C CA . LEU A 1 283 ? -15.370 9.159 7.472 1.00 89.31 283 LEU A CA 1
ATOM 2203 C C . LEU A 1 283 ? -16.713 8.934 6.765 1.00 89.31 283 LEU A C 1
ATOM 2205 O O . LEU A 1 283 ? -17.439 8.019 7.133 1.00 89.31 283 LEU A O 1
ATOM 2209 N N . ASP A 1 284 ? -17.017 9.734 5.743 1.00 89.75 284 ASP A N 1
ATOM 2210 C CA . ASP A 1 284 ? -18.273 9.647 4.990 1.00 89.75 284 ASP A CA 1
ATOM 2211 C C . ASP A 1 284 ? -18.229 8.566 3.892 1.00 89.75 284 ASP A C 1
ATOM 2213 O O . ASP A 1 284 ? -19.252 8.248 3.288 1.00 89.75 284 ASP A O 1
ATOM 2217 N N . ILE A 1 285 ? -17.038 8.028 3.600 1.00 88.56 285 ILE A N 1
ATOM 2218 C CA . ILE A 1 285 ? -16.790 7.087 2.498 1.00 88.56 285 ILE A CA 1
ATOM 2219 C C . ILE A 1 285 ? -16.634 5.656 3.010 1.00 88.56 285 ILE A C 1
ATOM 2221 O O . ILE A 1 285 ? -17.157 4.723 2.399 1.00 88.56 285 ILE A O 1
ATOM 2225 N N . VAL A 1 286 ? -15.878 5.460 4.094 1.00 87.06 286 VAL A N 1
ATOM 2226 C CA . VAL A 1 286 ? -15.588 4.113 4.600 1.00 87.06 286 VAL A CA 1
ATOM 2227 C C . VAL A 1 286 ? -16.774 3.545 5.371 1.00 87.06 286 VAL A C 1
ATOM 2229 O O . VAL A 1 286 ? -17.465 4.250 6.102 1.00 87.06 286 VAL A O 1
ATOM 2232 N N . GLN A 1 287 ? -16.989 2.241 5.225 1.00 86.62 287 GLN A N 1
ATOM 2233 C CA . GLN A 1 287 ? -17.952 1.490 6.026 1.00 86.62 287 GLN A CA 1
ATOM 2234 C C . GLN A 1 287 ? -17.269 0.890 7.261 1.00 86.62 287 GLN A C 1
ATOM 2236 O O . GLN A 1 287 ? -16.049 0.983 7.421 1.00 86.62 287 GLN A O 1
ATOM 2241 N N . GLU A 1 288 ? -18.063 0.259 8.133 1.00 82.31 288 GLU A N 1
ATOM 2242 C CA . GLU A 1 288 ? -17.565 -0.413 9.339 1.00 82.31 288 GLU A CA 1
ATOM 2243 C C . GLU A 1 288 ? -16.417 -1.369 9.017 1.00 82.31 288 GLU A C 1
ATOM 2245 O O . GLU A 1 288 ? -15.366 -1.330 9.654 1.00 82.31 288 GLU A O 1
ATOM 2250 N N . GLU A 1 289 ? -16.630 -2.188 7.992 1.00 80.94 289 GLU A N 1
ATOM 2251 C CA . GLU A 1 289 ? -15.732 -3.214 7.496 1.00 80.94 289 GLU A CA 1
ATOM 2252 C C . GLU A 1 289 ? -15.428 -2.954 6.021 1.00 80.94 289 GLU A C 1
ATOM 2254 O O . GLU A 1 289 ? -16.331 -2.719 5.221 1.00 80.94 289 GLU A O 1
ATOM 2259 N N . MET A 1 290 ? -14.147 -2.999 5.663 1.00 82.38 290 MET A N 1
ATOM 2260 C CA . MET A 1 290 ? -13.662 -2.767 4.304 1.00 82.38 290 MET A CA 1
ATOM 2261 C C . MET A 1 290 ? -12.679 -3.868 3.914 1.00 82.38 290 MET A C 1
ATOM 2263 O O . MET A 1 290 ? -11.901 -4.351 4.731 1.00 82.38 290 MET A O 1
ATOM 2267 N N . TYR A 1 291 ? -12.674 -4.266 2.655 1.00 83.25 291 TYR A N 1
ATOM 2268 C CA . TYR A 1 291 ? -11.680 -5.159 2.080 1.00 83.25 291 TYR A CA 1
ATOM 2269 C C . TYR A 1 291 ? -10.479 -4.357 1.608 1.00 83.25 291 TYR A C 1
ATOM 2271 O O . TYR A 1 291 ? -10.615 -3.272 1.048 1.00 83.25 291 TYR A O 1
ATOM 2279 N N . VAL A 1 292 ? -9.296 -4.921 1.822 1.00 85.44 292 VAL A N 1
ATOM 2280 C CA . VAL A 1 292 ? -8.035 -4.337 1.372 1.00 85.44 292 VAL A CA 1
ATOM 2281 C C . VAL A 1 292 ? -7.523 -5.146 0.200 1.00 85.44 292 VAL A C 1
ATOM 2283 O O . VAL A 1 292 ? -7.468 -6.377 0.277 1.00 85.44 292 VAL A O 1
ATOM 2286 N N . GLY A 1 293 ? -7.108 -4.475 -0.864 1.00 84.19 293 GLY A N 1
ATOM 2287 C CA . GLY A 1 293 ? -6.573 -5.173 -2.016 1.00 84.19 293 GLY A CA 1
ATOM 2288 C C . GLY A 1 293 ? -5.797 -4.294 -2.966 1.00 84.19 293 GLY A C 1
ATOM 2289 O O . GLY A 1 293 ? -5.489 -3.133 -2.695 1.00 84.19 293 GLY A O 1
ATOM 2290 N N . PHE A 1 294 ? -5.483 -4.897 -4.099 1.00 85.88 294 PHE A N 1
ATOM 2291 C CA . PHE A 1 294 ? -4.823 -4.253 -5.209 1.00 85.88 294 PHE A CA 1
ATOM 2292 C C . PHE A 1 294 ? -5.610 -4.509 -6.482 1.00 85.88 294 PHE A C 1
ATOM 2294 O O . PHE A 1 294 ? -6.067 -5.630 -6.719 1.00 85.88 294 PHE A O 1
ATOM 2301 N N . THR A 1 295 ? -5.716 -3.486 -7.315 1.00 83.56 295 THR A N 1
ATOM 2302 C CA . THR A 1 295 ? -6.280 -3.574 -8.659 1.00 83.56 295 THR A CA 1
ATOM 2303 C C . THR A 1 295 ? -5.238 -3.073 -9.645 1.00 83.56 295 THR A C 1
ATOM 2305 O O . THR A 1 295 ? -4.503 -2.126 -9.369 1.00 83.56 295 THR A O 1
ATOM 2308 N N . ALA A 1 296 ? -5.125 -3.725 -10.792 1.00 80.62 296 ALA A N 1
ATOM 2309 C CA . ALA A 1 296 ? -4.254 -3.273 -11.862 1.00 80.62 296 ALA A CA 1
ATOM 2310 C C . ALA A 1 296 ? -4.938 -3.489 -13.204 1.00 80.62 296 ALA A C 1
ATOM 2312 O O . ALA A 1 296 ? -5.594 -4.510 -13.427 1.00 80.62 296 ALA A O 1
ATOM 2313 N N . GLY A 1 297 ? -4.761 -2.519 -14.091 1.00 72.56 297 GLY A N 1
ATOM 2314 C CA . GLY A 1 297 ? -5.212 -2.580 -15.471 1.00 72.56 297 GLY A CA 1
ATOM 2315 C C . GLY A 1 297 ? -4.035 -2.268 -16.364 1.00 72.56 297 GLY A C 1
ATOM 2316 O O . GLY A 1 297 ? -3.327 -1.281 -16.154 1.00 72.56 297 GLY A O 1
ATOM 2317 N N . ASP A 1 298 ? -3.795 -3.107 -17.360 1.00 64.69 298 ASP A N 1
ATOM 2318 C CA . ASP A 1 298 ? -2.668 -2.870 -18.238 1.00 64.69 298 ASP A CA 1
ATOM 2319 C C . ASP A 1 298 ? -2.935 -3.229 -19.690 1.00 64.69 298 ASP A C 1
ATOM 2321 O O . ASP A 1 298 ? -3.681 -4.145 -20.036 1.00 64.69 298 ASP A O 1
ATOM 2325 N N . MET A 1 299 ? -2.255 -2.472 -20.542 1.00 54.28 299 MET A N 1
ATOM 2326 C CA . MET A 1 299 ? -2.027 -2.820 -21.925 1.00 54.28 299 MET A CA 1
ATOM 2327 C C . MET A 1 299 ? -0.643 -3.421 -22.158 1.00 54.28 299 MET A C 1
ATOM 2329 O O . MET A 1 299 ? -0.397 -3.805 -23.294 1.00 54.28 299 MET A O 1
ATOM 2333 N N . SER A 1 300 ? 0.292 -3.489 -21.194 1.00 51.22 300 SER A N 1
ATOM 2334 C CA . SER A 1 300 ? 1.628 -4.005 -21.515 1.00 51.22 300 SER A CA 1
ATOM 2335 C C . SER A 1 300 ? 2.617 -4.382 -20.379 1.00 51.22 300 SER A C 1
ATOM 2337 O O . SER A 1 300 ? 3.530 -5.166 -20.665 1.00 51.22 300 SER A O 1
ATOM 2339 N N . ARG A 1 301 ? 2.537 -3.868 -19.141 1.00 57.59 301 ARG A N 1
ATOM 2340 C CA . ARG A 1 301 ? 3.550 -4.058 -18.070 1.00 57.59 301 ARG A CA 1
ATOM 2341 C C . ARG A 1 301 ? 3.191 -5.195 -17.104 1.00 57.59 301 ARG A C 1
ATOM 2343 O O . ARG A 1 301 ? 2.038 -5.578 -16.930 1.00 57.59 301 ARG A O 1
ATOM 2350 N N . VAL A 1 302 ? 4.217 -5.758 -16.461 1.00 55.19 302 VAL A N 1
ATOM 2351 C CA . VAL A 1 302 ? 4.029 -6.729 -15.370 1.00 55.19 302 VAL A CA 1
ATOM 2352 C C . VAL A 1 302 ? 4.215 -6.008 -14.049 1.00 55.19 302 VAL A C 1
ATOM 2354 O O . VAL A 1 302 ? 5.316 -5.542 -13.755 1.00 55.19 302 VAL A O 1
ATOM 2357 N N . LEU A 1 303 ? 3.152 -5.958 -13.253 1.00 62.44 303 LEU A N 1
ATOM 2358 C CA . LEU A 1 303 ? 3.214 -5.502 -11.873 1.00 62.44 303 LEU A CA 1
ATOM 2359 C C . LEU A 1 303 ? 3.347 -6.698 -10.937 1.00 62.44 303 LEU A C 1
ATOM 2361 O O . LEU A 1 303 ? 2.507 -7.600 -10.948 1.00 62.44 303 LEU A O 1
ATOM 2365 N N . THR A 1 304 ? 4.410 -6.690 -10.136 1.00 57.34 304 THR A N 1
ATOM 2366 C CA . THR A 1 304 ? 4.663 -7.700 -9.105 1.00 57.34 304 THR A CA 1
ATOM 2367 C C . THR A 1 304 ? 4.912 -7.026 -7.764 1.00 57.34 304 THR A C 1
ATOM 2369 O O . THR A 1 304 ? 5.701 -6.083 -7.696 1.00 57.34 304 THR A O 1
ATOM 2372 N N . ILE A 1 305 ? 4.223 -7.521 -6.740 1.00 57.75 305 ILE A N 1
ATOM 2373 C CA . ILE A 1 305 ? 4.278 -7.107 -5.335 1.00 57.75 305 ILE A CA 1
ATOM 2374 C C . ILE A 1 305 ? 4.936 -8.227 -4.527 1.00 57.75 305 ILE A C 1
ATOM 2376 O O . ILE A 1 305 ? 4.595 -9.411 -4.777 1.00 57.75 305 ILE A O 1
#